Protein AF-A0A538CAS7-F1 (afdb_monomer)

Solvent-accessible surface area (backbone atoms only — not comparable to full-atom values): 12727 Å² total; per-residue (Å²): 111,73,69,61,52,53,53,54,47,53,51,52,49,64,71,70,58,80,77,99,68,87,58,49,46,100,86,68,50,76,57,72,97,72,86,54,75,77,79,51,64,87,61,49,57,70,68,64,40,44,48,38,48,34,76,71,28,66,63,32,82,40,71,55,48,64,83,70,52,67,80,77,47,58,63,77,47,38,32,37,45,59,66,57,31,48,53,49,48,56,50,42,46,73,73,66,40,71,44,88,38,81,32,56,4,58,24,42,74,68,77,38,45,70,82,40,83,88,16,68,92,34,61,17,64,72,0,22,42,66,77,58,69,68,54,55,52,50,52,56,39,46,76,69,73,40,28,35,32,37,41,33,23,19,59,45,31,94,84,77,64,38,47,59,72,48,63,64,73,80,41,54,88,48,72,77,39,88,56,44,45,81,44,74,37,31,14,71,86,40,82,88,41,44,30,86,62,45,68,60,50,51,53,50,43,49,74,70,68,36,74,38,79,46,78,46,50,71,125

Radius of gyration: 30.61 Å; Cα contacts (8 Å, |Δi|>4): 319; chains: 1; bounding box: 57×41×88 Å

Secondary structure (DSSP, 8-state):
-HHHHHHHHHHHHHHH---SS--B-TTSPBPPS---GGGGTT--IIIII--TTSTT-TT-SSSSHHHHS------EE--BSHHHHHHHHHHHHHTT--S-EEPBPHHHHTT--TTSTTTTTTTTTSSB----HHHHHHHHHHTTT--EEEEEEEPBPTTTSSBSS-GGGTTGGGTT-TTEEEEEEE-TT-TTS--TTHHHHHHHHHHTT-SEEEEEE--

Sequence (219 aa):
MARDELERWREHYRQAGERDADFQTLSGEPLEPLYTPEDVKDLEYDRDLGYPGHYPMTRGVYHTMYRGRPWTMRQFAGFGSAAETNARYKFLLKQGQGGLSVAFDMPTLMGRDSDDPRSEGEVGRCGVATDSLAEQLLRTARARDQTVAVLAIDPTSPFTGGALLGDRLRMQVHATDPSVFIRSMATRGHLGGMALAAPEAIRILDASGKDLV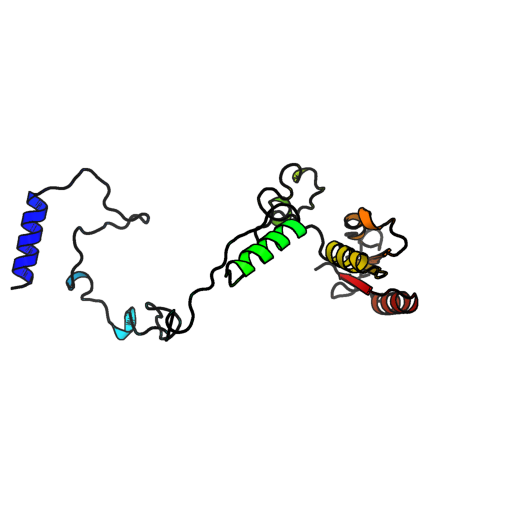IVETVG

Foldseek 3Di:
DVVVVVVVVVVVDVVVDDDPDQQADPVRHHDDPDDDCVNCVVPDCCAHPNACCDPPNNVHNHRCAVVVPDDAQEDEDFFEEPVVRVVVVVVVVVVVGRDYHFDEWPCVVVVHACPPPVNPPTARHRGYHDDDPVLVVVVVCVVVVFQEEEEEEAAQDPPPRFHDPPCVVVNVVCPPPPSYHYDYGHLSPDPPQDNPCVVVVVVVCVVVVGRYYHYHGDD

Nearest PDB structures (foldseek):
  4r3u-assembly1_A-2  TM=7.705E-01  e=1.046E-10  Aquincola tertiaricarbonis
  4r3u-assembly2_B-3  TM=6.482E-01  e=1.114E-10  Aquincola tertiaricarbonis
  8gju-assembly1_K  TM=7.923E-01  e=1.125E-08  Homo sapiens
  8gju-assembly2_L  TM=7.253E-01  e=4.813E-08  Homo sapiens
  8gju-assembly1_F  TM=9.012E-01  e=7.561E-06  Homo sapiens

pLDDT: mean 87.64, std 9.35, range [47.62, 98.12]

Structure (mmCIF, N/CA/C/O backbone):
data_AF-A0A538CAS7-F1
#
_entry.id   AF-A0A538CAS7-F1
#
loop_
_atom_site.group_PDB
_atom_site.id
_atom_site.type_symbol
_atom_site.label_atom_id
_atom_site.label_alt_id
_atom_site.label_comp_id
_atom_site.label_asym_id
_atom_site.label_entity_id
_atom_site.label_seq_id
_atom_site.pdbx_PDB_ins_code
_atom_site.Cartn_x
_atom_site.Cartn_y
_atom_site.Cartn_z
_atom_site.occupancy
_atom_site.B_iso_or_equiv
_atom_site.auth_seq_id
_atom_site.auth_comp_id
_atom_site.auth_asym_id
_atom_site.auth_atom_id
_atom_site.pdbx_PDB_model_num
ATOM 1 N N . MET A 1 1 ? 27.412 -3.767 -46.548 1.00 57.75 1 MET A N 1
ATOM 2 C CA . MET A 1 1 ? 26.316 -2.849 -46.921 1.00 57.75 1 MET A CA 1
ATOM 3 C C . MET A 1 1 ? 25.730 -2.159 -45.691 1.00 57.75 1 MET A C 1
ATOM 5 O O . MET A 1 1 ? 25.909 -0.961 -45.601 1.00 57.75 1 MET A O 1
ATOM 9 N N . ALA A 1 2 ? 25.190 -2.865 -44.686 1.00 61.69 2 ALA A N 1
ATOM 10 C CA . ALA A 1 2 ? 24.627 -2.224 -43.479 1.00 61.69 2 ALA A CA 1
ATOM 11 C C . ALA A 1 2 ? 25.617 -1.359 -42.654 1.00 61.69 2 ALA A C 1
ATOM 13 O O . ALA A 1 2 ? 25.272 -0.262 -42.231 1.00 61.69 2 ALA A O 1
ATOM 14 N N . ARG A 1 3 ? 26.877 -1.798 -42.481 1.00 63.94 3 ARG A N 1
ATOM 15 C CA . ARG A 1 3 ? 27.918 -1.001 -41.788 1.00 63.94 3 ARG A CA 1
ATOM 16 C C . ARG A 1 3 ? 28.291 0.305 -42.496 1.00 63.94 3 ARG A C 1
ATOM 18 O O . ARG A 1 3 ? 28.661 1.264 -41.838 1.00 63.94 3 ARG A O 1
ATOM 25 N N . ASP A 1 4 ? 28.176 0.339 -43.822 1.00 81.25 4 ASP A N 1
ATOM 26 C CA . ASP A 1 4 ? 28.493 1.527 -44.624 1.00 81.25 4 ASP A CA 1
ATOM 27 C C . ASP A 1 4 ? 27.405 2.608 -44.486 1.00 81.25 4 ASP A C 1
ATOM 29 O O . ASP A 1 4 ? 27.681 3.804 -44.505 1.00 81.25 4 ASP A O 1
ATOM 33 N N . GLU A 1 5 ? 26.154 2.195 -44.277 1.00 88.44 5 GLU A N 1
ATOM 34 C CA . GLU A 1 5 ? 25.040 3.110 -44.016 1.00 88.44 5 GLU A CA 1
ATOM 35 C C . GLU A 1 5 ? 25.072 3.700 -42.607 1.00 88.44 5 GLU A C 1
ATOM 37 O O . GLU A 1 5 ? 24.794 4.888 -42.457 1.00 88.44 5 GLU A O 1
ATOM 42 N N . LEU A 1 6 ? 25.446 2.909 -41.595 1.00 89.00 6 LEU A N 1
ATOM 43 C CA . LEU A 1 6 ? 25.564 3.398 -40.220 1.00 89.00 6 LEU A CA 1
ATOM 44 C C . LEU A 1 6 ? 26.658 4.465 -40.092 1.00 89.00 6 LEU A C 1
ATOM 46 O O . LEU A 1 6 ? 26.433 5.505 -39.477 1.00 89.00 6 LEU A O 1
ATOM 50 N N . GLU A 1 7 ? 27.818 4.251 -40.714 1.00 90.62 7 GLU A N 1
ATOM 51 C CA . GLU A 1 7 ? 28.899 5.244 -40.720 1.00 90.62 7 GLU A CA 1
ATOM 52 C C . GLU A 1 7 ? 28.513 6.516 -41.480 1.00 90.62 7 GLU A C 1
ATOM 54 O O . GLU A 1 7 ? 28.733 7.628 -40.996 1.00 90.62 7 GLU A O 1
ATOM 59 N N . ARG A 1 8 ? 27.841 6.373 -42.627 1.00 93.62 8 ARG A N 1
ATOM 60 C CA . ARG A 1 8 ? 27.275 7.511 -43.365 1.00 93.62 8 ARG A CA 1
ATOM 61 C C . ARG A 1 8 ? 26.255 8.287 -42.527 1.00 93.62 8 ARG A C 1
ATOM 63 O O . ARG A 1 8 ? 26.251 9.514 -42.556 1.00 93.62 8 ARG A O 1
ATOM 70 N N . TRP A 1 9 ? 25.417 7.597 -41.754 1.00 94.62 9 TRP A N 1
ATOM 71 C CA . TRP A 1 9 ? 24.491 8.242 -40.826 1.00 94.62 9 TRP A CA 1
ATOM 72 C C . TRP A 1 9 ? 25.228 8.985 -39.703 1.00 94.62 9 TRP A C 1
ATOM 74 O O . TRP A 1 9 ? 24.913 10.146 -39.452 1.00 94.62 9 TRP A O 1
ATOM 84 N N . ARG A 1 10 ? 26.246 8.368 -39.081 1.00 92.31 10 ARG A N 1
ATOM 85 C CA . ARG A 1 10 ? 27.069 8.996 -38.026 1.00 92.31 10 ARG A CA 1
ATOM 86 C C . ARG A 1 10 ? 27.749 10.268 -38.522 1.00 92.31 10 ARG A C 1
ATOM 88 O O . ARG A 1 10 ? 27.847 11.243 -37.781 1.00 92.31 10 ARG A O 1
ATOM 95 N N . GLU A 1 11 ? 28.211 10.264 -39.768 1.00 94.12 11 GLU A N 1
ATOM 96 C CA . GLU A 1 11 ? 28.793 11.443 -40.406 1.00 94.12 11 GLU A CA 1
ATOM 97 C C . GLU A 1 11 ? 27.758 12.559 -40.587 1.00 94.12 11 GLU A C 1
ATOM 99 O O . GLU A 1 11 ? 27.991 13.687 -40.160 1.00 94.12 11 GLU A O 1
ATOM 104 N N . HIS A 1 12 ? 26.585 12.244 -41.141 1.00 95.69 12 HIS A N 1
ATOM 105 C CA . HIS A 1 12 ? 25.509 13.228 -41.286 1.00 95.69 12 HIS A CA 1
ATOM 106 C C . HIS A 1 12 ? 25.031 13.781 -39.935 1.00 95.69 12 HIS A C 1
ATOM 108 O O . HIS A 1 12 ? 24.762 14.975 -39.827 1.00 95.69 12 HIS A O 1
ATOM 114 N N . TYR A 1 13 ? 24.958 12.940 -38.901 1.00 94.50 13 TYR A N 1
ATOM 115 C CA . TYR A 1 13 ? 24.588 13.352 -37.548 1.00 94.50 13 TYR A CA 1
ATOM 116 C C . TYR A 1 13 ? 25.594 14.361 -36.973 1.00 94.50 13 TYR A C 1
ATOM 118 O O . TYR A 1 13 ? 25.204 15.441 -36.533 1.00 94.50 13 TYR A O 1
ATOM 126 N N . ARG A 1 14 ? 26.900 14.067 -3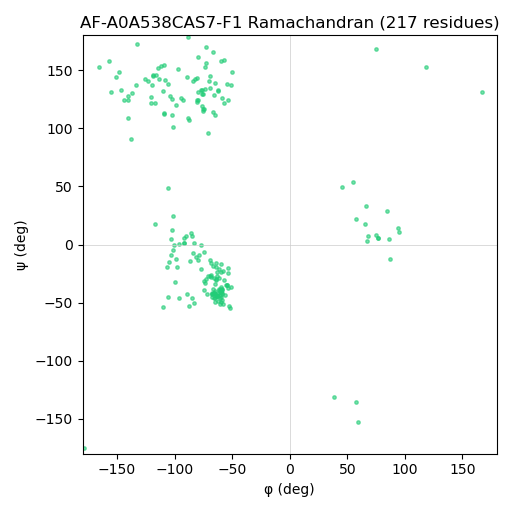7.075 1.00 92.44 14 ARG A N 1
ATOM 127 C CA . ARG A 1 14 ? 27.967 14.984 -36.635 1.00 92.44 14 ARG A CA 1
ATOM 128 C C . ARG A 1 14 ? 27.928 16.328 -37.371 1.00 92.44 14 ARG A C 1
ATOM 130 O O . ARG A 1 14 ? 28.191 17.357 -36.759 1.00 92.44 14 ARG A O 1
ATOM 137 N N . GLN A 1 15 ? 27.581 16.331 -38.659 1.00 95.44 15 GLN A N 1
ATOM 138 C CA . GLN A 1 15 ? 27.466 17.556 -39.461 1.00 95.44 15 GLN A CA 1
ATOM 139 C C . GLN A 1 15 ? 26.226 18.391 -39.129 1.00 95.44 15 GLN A C 1
ATOM 141 O O . GLN A 1 15 ? 26.276 19.616 -39.219 1.00 95.44 15 GLN A O 1
ATOM 146 N N . ALA A 1 16 ? 25.120 17.746 -38.757 1.00 94.88 16 ALA A N 1
ATOM 147 C CA . ALA A 1 16 ? 23.900 18.438 -38.352 1.00 94.88 16 ALA A CA 1
ATOM 148 C C . ALA A 1 16 ? 24.072 19.185 -37.017 1.00 94.88 16 ALA A C 1
ATOM 150 O O . ALA A 1 16 ? 23.403 20.195 -36.793 1.00 94.88 16 ALA A O 1
ATOM 151 N N . GLY A 1 17 ? 25.000 18.717 -36.174 1.00 90.44 17 GLY A N 1
ATOM 152 C CA . GLY A 1 17 ? 25.288 19.286 -34.864 1.00 90.44 17 GLY A CA 1
ATOM 153 C C . GLY A 1 17 ? 24.225 18.943 -33.819 1.00 90.44 17 GLY A C 1
ATOM 154 O O . GLY A 1 17 ? 23.138 18.452 -34.125 1.00 90.44 17 GLY A O 1
ATOM 155 N N . GLU A 1 18 ? 24.550 19.218 -32.560 1.00 93.44 18 GLU A N 1
ATOM 156 C CA . GLU A 1 18 ? 23.675 18.971 -31.416 1.00 93.44 18 GLU A CA 1
ATOM 157 C C . GLU A 1 18 ? 23.260 20.290 -30.764 1.00 93.44 18 GLU A C 1
ATOM 159 O O . GLU A 1 18 ? 23.970 21.297 -30.821 1.00 93.44 18 GLU A O 1
ATOM 164 N N . ARG A 1 19 ? 22.086 20.289 -30.131 1.00 94.44 19 ARG A N 1
ATOM 165 C CA . ARG A 1 19 ? 21.674 21.388 -29.251 1.00 94.44 19 ARG A CA 1
ATOM 166 C C . ARG A 1 19 ? 22.452 21.317 -27.937 1.00 94.44 19 ARG A C 1
ATOM 168 O O . ARG A 1 19 ? 22.786 20.227 -27.487 1.00 94.44 19 ARG A O 1
ATOM 175 N N . ASP A 1 20 ? 22.635 22.461 -27.286 1.00 94.75 20 ASP A N 1
ATOM 176 C CA . ASP A 1 20 ? 23.208 22.532 -25.940 1.00 94.75 20 ASP A CA 1
ATOM 177 C C . ASP A 1 20 ? 22.207 21.982 -24.908 1.00 94.75 20 ASP A C 1
ATOM 179 O O . ASP A 1 20 ? 21.240 22.651 -24.525 1.00 94.75 20 ASP A O 1
ATOM 183 N N . ALA A 1 21 ? 22.363 20.703 -24.563 1.00 93.94 21 ALA A N 1
ATOM 184 C CA . ALA A 1 21 ? 21.511 19.982 -23.631 1.00 93.94 21 ALA A CA 1
ATOM 185 C C . ALA A 1 21 ? 22.238 18.782 -23.020 1.00 93.94 21 ALA A C 1
ATOM 187 O O . ALA A 1 21 ? 23.160 18.229 -23.611 1.00 93.94 21 ALA A O 1
ATOM 188 N N . ASP A 1 22 ? 21.755 18.345 -21.860 1.00 94.00 22 ASP A N 1
ATOM 189 C CA . ASP A 1 22 ? 22.203 17.107 -21.236 1.00 94.00 22 ASP A CA 1
ATOM 190 C C . ASP A 1 22 ? 21.494 15.899 -21.873 1.00 94.00 22 ASP A C 1
ATOM 192 O O . ASP A 1 22 ? 20.259 15.826 -21.897 1.00 94.00 22 ASP A O 1
ATOM 196 N N . PHE A 1 23 ? 22.284 14.969 -22.408 1.00 95.62 23 PHE A N 1
ATOM 197 C CA . PHE A 1 23 ? 21.830 13.715 -23.014 1.00 95.62 23 PHE A CA 1
ATOM 198 C C . PHE A 1 23 ? 22.130 12.533 -22.089 1.00 95.62 23 PHE A C 1
ATOM 200 O O . PHE A 1 23 ? 22.684 11.518 -22.502 1.00 95.62 23 PHE A O 1
ATOM 207 N N . GLN A 1 24 ? 21.762 12.670 -20.820 1.00 97.44 24 GLN A N 1
ATOM 208 C CA . GLN A 1 24 ? 21.799 11.595 -19.838 1.00 97.44 24 GLN A CA 1
ATOM 209 C C . GLN A 1 24 ? 20.390 11.174 -19.425 1.00 97.44 24 GLN A C 1
ATOM 211 O O . GLN A 1 24 ? 19.419 11.934 -19.477 1.00 97.44 24 GLN A O 1
ATOM 216 N N . THR A 1 25 ? 20.269 9.926 -18.992 1.00 96.50 25 THR A N 1
ATOM 217 C CA . THR A 1 25 ? 19.098 9.467 -18.244 1.00 96.50 25 THR A CA 1
ATOM 218 C C . THR A 1 25 ? 19.038 10.156 -16.877 1.00 96.50 25 THR A C 1
ATOM 220 O O . THR A 1 25 ? 20.034 10.671 -16.375 1.00 96.50 25 THR A O 1
ATOM 223 N N . LEU A 1 26 ? 17.889 10.082 -16.197 1.00 95.62 26 LEU A N 1
ATOM 224 C CA . LEU A 1 26 ? 17.756 10.568 -14.812 1.00 95.62 26 LEU A CA 1
ATOM 225 C C . LEU A 1 26 ? 18.700 9.867 -13.817 1.00 95.62 26 LEU A C 1
ATOM 227 O O . LEU A 1 26 ? 18.896 10.362 -12.711 1.00 95.62 26 LEU A O 1
ATOM 231 N N . SER A 1 27 ? 19.261 8.716 -14.193 1.00 96.56 27 SER A N 1
ATOM 232 C CA . SER A 1 27 ? 20.241 7.973 -13.399 1.00 96.56 27 SER A CA 1
ATOM 233 C C . SER A 1 27 ? 21.692 8.342 -13.728 1.00 96.56 27 SER A C 1
ATOM 235 O O . SER A 1 27 ? 22.593 7.775 -13.121 1.00 96.56 27 SER A O 1
ATOM 237 N N . GLY A 1 28 ? 21.925 9.284 -14.649 1.00 95.50 28 GLY A N 1
ATOM 238 C CA . GLY A 1 28 ? 23.261 9.740 -15.049 1.00 95.50 28 GLY A CA 1
ATOM 239 C C . GLY A 1 28 ? 23.919 8.907 -16.153 1.00 95.50 28 GLY A C 1
ATOM 240 O O . GLY A 1 28 ? 25.069 9.158 -16.500 1.00 95.50 28 GLY A O 1
ATOM 241 N N . GLU A 1 29 ? 23.211 7.929 -16.723 1.00 96.75 29 GLU A N 1
ATOM 242 C CA . GLU A 1 29 ? 23.741 7.139 -17.841 1.00 96.75 29 GLU A CA 1
ATOM 243 C C . GLU A 1 29 ? 23.677 7.942 -19.146 1.00 96.75 29 GLU A C 1
ATOM 245 O O . GLU A 1 29 ? 22.595 8.452 -19.462 1.00 96.75 29 GLU A O 1
ATOM 250 N N . PRO A 1 30 ? 24.775 8.050 -19.915 1.00 96.25 30 PRO A N 1
ATOM 251 C CA . PRO A 1 30 ? 24.770 8.731 -21.204 1.00 96.25 30 PRO A CA 1
ATOM 252 C C . PRO A 1 30 ? 23.872 7.999 -22.208 1.00 96.25 30 PRO A C 1
ATOM 254 O O . PRO A 1 30 ? 23.856 6.769 -22.276 1.00 96.25 30 PRO A O 1
ATOM 257 N N . LEU A 1 31 ? 23.117 8.766 -22.992 1.00 96.00 31 LEU A N 1
ATOM 258 C CA . LEU A 1 31 ? 22.286 8.257 -24.075 1.00 96.00 31 LEU A CA 1
ATOM 259 C C . LEU A 1 31 ? 23.011 8.425 -25.403 1.00 96.00 31 LEU A C 1
ATOM 261 O O . LEU A 1 31 ? 23.302 9.541 -25.830 1.00 96.00 31 LEU A O 1
ATOM 265 N N . GLU A 1 32 ? 23.237 7.305 -26.078 1.00 94.75 32 GLU A N 1
ATOM 266 C CA . GLU A 1 32 ? 23.720 7.326 -27.451 1.00 94.75 32 GLU A CA 1
ATOM 267 C C . GLU A 1 32 ? 22.616 7.858 -28.381 1.00 94.75 32 GLU A C 1
ATOM 269 O O . GLU A 1 32 ? 21.428 7.574 -28.177 1.00 94.75 32 GLU A O 1
ATOM 274 N N . PRO A 1 33 ? 22.970 8.602 -29.440 1.00 94.12 33 PRO A N 1
ATOM 275 C CA . PRO A 1 33 ? 21.992 9.214 -30.338 1.00 94.12 33 PRO A CA 1
ATOM 276 C C . PRO A 1 33 ? 21.211 8.192 -31.179 1.00 94.12 33 PRO A C 1
ATOM 278 O O . PRO A 1 33 ? 20.178 8.525 -31.765 1.00 94.12 33 PRO A O 1
ATOM 281 N N . LEU A 1 34 ? 21.697 6.950 -31.260 1.00 94.38 34 LEU A N 1
ATOM 282 C CA . LEU A 1 34 ? 21.050 5.846 -31.958 1.00 94.38 34 LEU A CA 1
ATOM 283 C C . LEU A 1 34 ? 21.505 4.506 -31.373 1.00 94.38 34 LEU A C 1
ATOM 285 O O . LEU A 1 34 ? 22.701 4.248 -31.293 1.00 94.38 34 LEU A O 1
ATOM 289 N N . TYR A 1 35 ? 20.542 3.634 -31.070 1.00 94.81 35 TYR A N 1
ATOM 290 C CA . TYR A 1 35 ? 20.780 2.231 -30.729 1.00 94.81 35 TYR A CA 1
ATOM 291 C C . TYR A 1 35 ? 20.365 1.331 -31.898 1.00 94.81 35 TYR A C 1
ATOM 293 O O . TYR A 1 35 ? 19.328 1.528 -32.536 1.00 94.81 35 TYR A O 1
ATOM 301 N N . THR A 1 36 ? 21.181 0.328 -32.178 1.00 93.38 36 THR A N 1
ATOM 302 C CA . THR A 1 36 ? 21.135 -0.564 -33.335 1.00 93.38 36 THR A CA 1
ATOM 303 C C . THR A 1 36 ? 21.272 -2.024 -32.885 1.00 93.38 36 THR A C 1
ATOM 305 O O . THR A 1 36 ? 21.585 -2.296 -31.725 1.00 93.38 36 THR A O 1
ATOM 308 N N . PRO A 1 37 ? 21.098 -3.008 -33.787 1.00 93.12 37 PRO A N 1
ATOM 309 C CA . PRO A 1 37 ? 21.408 -4.398 -33.461 1.00 93.12 37 PRO A CA 1
ATOM 310 C C . PRO A 1 37 ? 22.864 -4.642 -33.020 1.00 93.12 37 PRO A C 1
ATOM 312 O O . PRO A 1 37 ? 23.111 -5.631 -32.338 1.00 93.12 37 PRO A O 1
ATOM 315 N N . GLU A 1 38 ? 23.826 -3.772 -33.375 1.00 91.19 38 GLU A N 1
ATOM 316 C CA . GLU A 1 38 ? 25.212 -3.902 -32.890 1.00 91.19 38 GLU A CA 1
ATOM 317 C C . GLU A 1 38 ? 25.329 -3.614 -31.382 1.00 91.19 38 GLU A C 1
ATOM 319 O O . GLU A 1 38 ? 26.199 -4.184 -30.726 1.00 91.19 38 GLU A O 1
ATOM 324 N N . ASP A 1 39 ? 24.429 -2.804 -30.819 1.00 93.69 39 ASP A N 1
ATOM 325 C CA . ASP A 1 39 ? 24.446 -2.397 -29.405 1.00 93.69 39 ASP A CA 1
ATOM 326 C C . ASP A 1 39 ? 23.882 -3.475 -28.467 1.00 93.69 39 ASP A C 1
ATOM 328 O O . ASP A 1 39 ? 24.084 -3.434 -27.257 1.00 93.69 39 ASP A O 1
ATOM 332 N N . VAL A 1 40 ? 23.211 -4.483 -29.031 1.00 95.12 40 VAL A N 1
ATOM 333 C CA . VAL A 1 40 ? 22.707 -5.666 -28.315 1.00 95.12 40 VAL A CA 1
ATOM 334 C C . VAL A 1 40 ? 23.354 -6.960 -28.814 1.00 95.12 40 VAL A C 1
ATOM 336 O O . VAL A 1 40 ? 22.835 -8.044 -28.570 1.00 95.12 40 VAL A O 1
ATOM 339 N N . LYS A 1 41 ? 24.489 -6.873 -29.521 1.00 94.75 41 LYS A N 1
ATOM 340 C CA . LYS A 1 41 ? 25.159 -8.040 -30.128 1.00 94.75 41 LYS A CA 1
ATOM 341 C C . LYS A 1 41 ? 25.614 -9.093 -29.109 1.00 94.75 41 LYS A C 1
ATOM 343 O O . LYS A 1 41 ? 25.693 -10.264 -29.456 1.00 94.75 41 LYS A O 1
ATOM 348 N N . ASP A 1 42 ? 25.922 -8.659 -27.886 1.00 95.81 42 ASP A N 1
ATOM 349 C CA . ASP A 1 42 ? 26.419 -9.508 -26.796 1.00 95.81 42 ASP A CA 1
ATOM 350 C C . ASP A 1 42 ? 25.271 -10.046 -25.912 1.00 95.81 42 ASP A C 1
ATOM 352 O O . ASP A 1 42 ? 25.513 -10.744 -24.926 1.00 95.81 42 ASP A O 1
ATOM 356 N N . LEU A 1 43 ? 24.016 -9.713 -26.249 1.00 95.25 43 LEU A N 1
ATOM 357 C CA . LEU A 1 43 ? 22.824 -10.207 -25.567 1.00 95.25 43 LEU A CA 1
ATOM 358 C C . LEU A 1 43 ? 22.567 -11.670 -25.952 1.00 95.25 43 LEU A C 1
ATOM 360 O O . LEU A 1 43 ? 22.227 -11.978 -27.096 1.00 95.25 43 LEU A O 1
ATOM 364 N N . GLU A 1 44 ? 22.630 -12.568 -24.974 1.00 95.62 44 GLU A N 1
ATOM 365 C CA . GLU A 1 44 ? 22.293 -13.979 -25.156 1.00 95.62 44 GLU A CA 1
ATOM 366 C C . GLU A 1 44 ? 20.792 -14.172 -24.923 1.00 95.62 44 GLU A C 1
ATOM 368 O O . GLU A 1 44 ? 20.326 -14.106 -23.785 1.00 95.62 44 GLU A O 1
ATOM 373 N N . TYR A 1 45 ? 20.015 -14.413 -25.989 1.00 94.81 45 TYR A N 1
ATOM 374 C CA . TYR A 1 45 ? 18.546 -14.396 -25.920 1.00 94.81 45 TYR A CA 1
ATOM 375 C C . TYR A 1 45 ? 17.994 -15.273 -24.795 1.00 94.81 45 TYR A C 1
ATOM 377 O O . TYR A 1 45 ? 17.261 -14.770 -23.951 1.00 94.81 45 TYR A O 1
ATOM 385 N N . ASP A 1 46 ? 18.354 -16.558 -24.749 1.00 94.25 46 ASP A N 1
ATOM 386 C CA . ASP A 1 46 ? 17.788 -17.500 -23.775 1.00 94.25 46 ASP A CA 1
ATOM 387 C C . ASP A 1 46 ? 18.268 -17.240 -22.338 1.00 94.25 46 ASP A C 1
ATOM 389 O O . ASP A 1 46 ? 17.548 -17.553 -21.389 1.00 94.25 46 ASP A O 1
ATOM 393 N N . ARG A 1 47 ? 19.460 -16.651 -22.167 1.00 94.81 47 ARG A N 1
ATOM 394 C CA . ARG A 1 47 ? 20.051 -16.363 -20.851 1.00 94.81 47 ARG A CA 1
ATOM 395 C C . ARG A 1 47 ? 19.566 -15.036 -20.274 1.00 94.81 47 ARG A C 1
ATOM 397 O O . ARG A 1 47 ? 19.235 -14.988 -19.095 1.00 94.81 47 ARG A O 1
ATOM 404 N N . ASP A 1 48 ? 19.556 -13.978 -21.082 1.00 95.94 48 ASP A N 1
ATOM 405 C CA . ASP A 1 48 ? 19.390 -12.594 -20.624 1.00 95.94 48 ASP A CA 1
ATOM 406 C C . ASP A 1 48 ? 17.951 -12.085 -20.798 1.00 95.94 48 ASP A C 1
ATOM 408 O O . ASP A 1 48 ? 17.462 -11.289 -19.991 1.00 95.94 48 ASP A O 1
ATOM 412 N N . LEU A 1 49 ? 17.243 -12.553 -21.834 1.00 96.25 49 LEU A N 1
ATOM 413 C CA . LEU A 1 49 ? 15.892 -12.091 -22.162 1.00 96.25 49 LEU A CA 1
ATOM 414 C C . LEU A 1 49 ? 14.829 -13.165 -21.880 1.00 96.25 49 LEU A C 1
ATOM 416 O O . LEU A 1 49 ? 13.866 -12.918 -21.149 1.00 96.25 49 LEU A O 1
ATOM 420 N N . GLY A 1 50 ? 15.018 -14.355 -22.442 1.00 95.50 50 GLY A N 1
ATOM 421 C CA . GLY A 1 50 ? 14.204 -15.546 -22.251 1.00 95.50 50 GLY A CA 1
ATOM 422 C C . GLY A 1 50 ? 12.732 -15.379 -22.637 1.00 95.50 50 GLY A C 1
ATOM 423 O O . GLY A 1 50 ? 12.341 -14.562 -23.482 1.00 95.50 50 GLY A O 1
ATOM 424 N N . TYR A 1 51 ? 11.892 -16.176 -21.978 1.00 97.19 51 TYR A N 1
ATOM 425 C CA . TYR A 1 51 ? 10.444 -16.224 -22.174 1.00 97.19 51 TYR A CA 1
ATOM 426 C C . TYR A 1 51 ? 9.720 -15.775 -20.889 1.00 97.19 51 TYR A C 1
ATOM 428 O O . TYR A 1 51 ? 10.211 -16.051 -19.793 1.00 97.19 51 TYR A O 1
ATOM 436 N N . PRO A 1 52 ? 8.553 -15.102 -20.971 1.00 97.75 52 PRO A N 1
ATOM 437 C CA . PRO A 1 52 ? 7.775 -14.744 -19.783 1.00 97.75 52 PRO A CA 1
ATOM 438 C C . PRO A 1 52 ? 7.468 -15.972 -18.915 1.00 97.75 52 PRO A C 1
ATOM 440 O O . PRO A 1 52 ? 7.118 -17.030 -19.439 1.00 97.75 52 PRO A O 1
ATOM 443 N N . GLY A 1 53 ? 7.575 -15.842 -17.593 1.00 97.06 53 GLY A N 1
ATOM 444 C CA . GLY A 1 53 ? 7.371 -16.956 -16.658 1.00 97.06 53 GLY A CA 1
ATOM 445 C C . GLY A 1 53 ? 8.537 -17.950 -16.568 1.00 97.06 53 GLY A C 1
ATOM 446 O O . GLY A 1 53 ? 8.416 -18.952 -15.864 1.00 97.06 53 GLY A O 1
ATOM 447 N N . HIS A 1 54 ? 9.663 -17.687 -17.237 1.00 96.94 54 HIS A N 1
ATOM 448 C CA . HIS A 1 54 ? 10.913 -18.436 -17.097 1.00 96.94 54 HIS A CA 1
ATOM 449 C C . HIS A 1 54 ? 12.033 -17.520 -16.600 1.00 96.94 54 HIS A C 1
ATOM 451 O O . HIS A 1 54 ? 12.081 -16.349 -16.971 1.00 96.94 54 HIS A O 1
ATOM 457 N N . TYR A 1 55 ? 12.946 -18.049 -15.775 1.00 94.62 55 TYR A N 1
ATOM 458 C CA . TYR A 1 55 ? 14.179 -17.339 -15.407 1.00 94.62 55 TYR A CA 1
ATOM 459 C C . TYR A 1 55 ? 14.899 -16.844 -16.681 1.00 94.62 55 TYR A C 1
ATOM 461 O O . TYR A 1 55 ? 14.948 -17.615 -17.640 1.00 94.62 55 TYR A O 1
ATOM 469 N N . PRO A 1 56 ? 15.430 -15.604 -16.727 1.00 95.69 56 PRO A N 1
ATOM 470 C CA . PRO A 1 56 ? 15.572 -14.613 -15.643 1.00 95.69 56 PRO A CA 1
ATOM 471 C C . PRO A 1 56 ? 14.348 -13.709 -15.403 1.00 95.69 56 PRO A C 1
ATOM 473 O O . PRO A 1 56 ? 14.427 -12.756 -14.634 1.00 95.69 56 PRO A O 1
ATOM 476 N N . MET A 1 57 ? 13.200 -14.001 -16.020 1.00 96.56 57 MET A N 1
ATOM 477 C CA . MET A 1 57 ? 11.943 -13.245 -15.897 1.00 96.56 57 MET A CA 1
ATOM 478 C C . MET A 1 57 ? 11.999 -11.816 -16.456 1.00 96.56 57 MET A C 1
ATOM 480 O O . MET A 1 57 ? 11.097 -11.021 -16.182 1.00 96.56 57 MET A O 1
ATOM 484 N N . THR A 1 58 ? 12.990 -11.493 -17.295 1.00 97.31 58 THR A N 1
ATOM 485 C CA . THR A 1 58 ? 13.150 -10.165 -17.918 1.00 97.31 58 THR A CA 1
ATOM 486 C C . THR A 1 58 ? 11.893 -9.729 -18.676 1.00 97.31 58 THR A C 1
ATOM 488 O O . T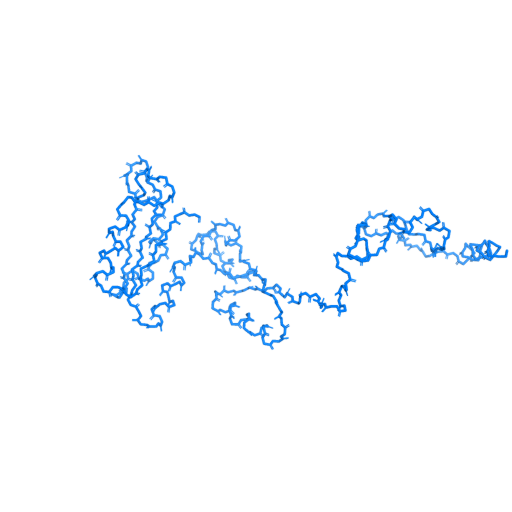HR A 1 58 ? 11.520 -8.559 -18.658 1.00 97.31 58 THR A O 1
ATOM 491 N N . ARG A 1 59 ? 11.174 -10.675 -19.297 1.00 97.12 59 ARG A N 1
ATOM 492 C CA . ARG A 1 59 ? 9.919 -10.412 -20.030 1.00 97.12 59 ARG A CA 1
ATOM 493 C C . ARG A 1 59 ? 8.644 -10.525 -19.183 1.00 97.12 59 ARG A C 1
ATOM 495 O O . ARG A 1 59 ? 7.543 -10.457 -19.728 1.00 97.12 59 ARG A O 1
ATOM 502 N N . GLY A 1 60 ? 8.781 -10.695 -17.870 1.00 97.19 60 GLY A N 1
ATOM 503 C CA . GLY A 1 60 ? 7.680 -10.781 -16.916 1.00 97.19 60 GLY A CA 1
ATOM 504 C C . GLY A 1 60 ? 7.622 -12.112 -16.168 1.00 97.19 60 GLY A C 1
ATOM 505 O O . GLY A 1 60 ? 8.035 -13.156 -16.668 1.00 97.19 60 GLY A O 1
ATOM 506 N N . VAL A 1 61 ? 7.066 -12.064 -14.956 1.00 97.56 61 VAL A N 1
ATOM 507 C CA . VAL A 1 61 ? 7.054 -13.184 -13.996 1.00 97.56 61 VAL A CA 1
ATOM 508 C C . VAL A 1 61 ? 5.995 -14.262 -14.273 1.00 97.56 61 VAL A C 1
ATOM 510 O O . VAL A 1 61 ? 6.014 -15.308 -13.634 1.00 97.56 61 VAL A O 1
ATOM 513 N N . TYR A 1 62 ? 5.068 -14.034 -15.210 1.00 97.69 62 TYR A N 1
ATOM 514 C CA . TYR A 1 62 ? 3.984 -14.967 -15.541 1.00 97.69 62 TYR A CA 1
ATOM 515 C C . TYR A 1 62 ? 3.975 -15.303 -17.034 1.00 97.69 62 TYR A C 1
ATOM 517 O O . TYR A 1 62 ? 4.141 -14.414 -17.865 1.00 97.69 62 TYR A O 1
ATOM 525 N N . HIS A 1 63 ? 3.668 -16.552 -17.394 1.00 98.00 63 HIS A N 1
ATOM 526 C CA . HIS A 1 63 ? 3.656 -17.016 -18.792 1.00 98.00 63 HIS A CA 1
ATOM 527 C C . HIS A 1 63 ? 2.690 -16.245 -19.697 1.00 98.00 63 HIS A C 1
ATOM 529 O O . HIS A 1 63 ? 3.000 -15.953 -20.848 1.00 98.00 63 HIS A O 1
ATOM 535 N N . THR A 1 64 ? 1.506 -15.900 -19.189 1.00 97.94 64 THR A N 1
ATOM 536 C CA . THR A 1 64 ? 0.463 -15.222 -19.977 1.00 97.94 64 THR A CA 1
ATOM 537 C C . THR A 1 64 ? 0.421 -13.712 -19.768 1.00 97.94 64 THR A C 1
ATOM 539 O O . THR A 1 64 ? -0.284 -13.024 -20.509 1.00 97.94 64 THR A O 1
ATOM 542 N N . MET A 1 65 ? 1.118 -13.193 -18.748 1.00 98.12 65 MET A N 1
ATOM 543 C CA . MET A 1 65 ? 1.041 -11.796 -18.302 1.00 98.12 65 MET A CA 1
ATOM 544 C C . MET A 1 65 ? -0.405 -11.256 -18.364 1.00 98.12 65 MET A C 1
ATOM 546 O O . MET A 1 65 ? -1.355 -11.926 -17.942 1.00 98.12 65 MET A O 1
ATOM 550 N N . TYR A 1 66 ? -0.588 -10.074 -18.954 1.00 97.62 66 TYR A N 1
ATOM 551 C CA . TYR A 1 66 ? -1.868 -9.377 -19.038 1.00 97.62 66 TYR A CA 1
ATOM 552 C C . TYR A 1 66 ? -2.851 -9.971 -20.052 1.00 97.62 66 TYR A C 1
ATOM 554 O O . TYR A 1 66 ? -4.009 -9.566 -20.059 1.00 97.62 66 TYR A O 1
ATOM 562 N N . ARG A 1 67 ? -2.438 -10.961 -20.864 1.00 97.50 67 ARG A N 1
ATOM 563 C CA . ARG A 1 67 ? -3.384 -11.754 -21.672 1.00 97.50 67 ARG A CA 1
ATOM 564 C C . ARG A 1 67 ? -4.190 -12.719 -20.802 1.00 97.50 67 ARG A C 1
ATOM 566 O O . ARG A 1 67 ? -5.313 -13.043 -21.162 1.00 97.50 67 ARG A O 1
ATOM 573 N N . GLY A 1 68 ? -3.615 -13.184 -19.687 1.00 96.94 68 GLY A N 1
ATOM 574 C CA . GLY A 1 68 ? -4.306 -14.044 -18.721 1.00 96.94 68 GLY A CA 1
ATOM 575 C C . GLY A 1 68 ? -5.061 -13.238 -17.668 1.00 96.94 68 GLY A C 1
ATOM 576 O O . GLY A 1 68 ? -6.255 -13.438 -17.468 1.00 96.94 68 GLY A O 1
ATOM 577 N N . ARG A 1 69 ? -4.372 -12.302 -17.003 1.00 93.75 69 ARG A N 1
ATOM 578 C CA . ARG A 1 69 ? -4.976 -11.430 -15.989 1.00 93.75 69 ARG A CA 1
ATOM 579 C C . ARG A 1 69 ? -4.363 -10.027 -16.058 1.00 93.75 69 ARG A C 1
ATOM 581 O O . ARG A 1 69 ? -3.145 -9.916 -15.906 1.00 93.75 69 ARG A O 1
ATOM 588 N N . PRO A 1 70 ? -5.163 -8.959 -16.231 1.00 94.62 70 PRO A N 1
ATOM 589 C CA . PRO A 1 70 ? -4.676 -7.587 -16.107 1.00 94.62 70 PRO A CA 1
ATOM 590 C C . PRO A 1 70 ? -4.041 -7.327 -14.736 1.00 94.62 70 PRO A C 1
ATOM 592 O O . PRO A 1 70 ? -4.323 -8.023 -13.755 1.00 94.62 70 PRO A O 1
ATOM 595 N N . TRP A 1 71 ? -3.196 -6.302 -14.643 1.00 94.56 71 TRP A N 1
ATOM 596 C CA . TRP A 1 71 ? -2.672 -5.866 -13.349 1.00 94.56 71 TRP A CA 1
ATOM 597 C C . TRP A 1 71 ? -3.810 -5.436 -12.412 1.00 94.56 71 TRP A C 1
ATOM 599 O O . TRP A 1 71 ? -4.914 -5.087 -12.834 1.00 94.56 71 TRP A O 1
ATOM 609 N N . THR A 1 72 ? -3.544 -5.452 -11.105 1.00 90.88 72 THR A N 1
ATOM 610 C CA . THR A 1 72 ? -4.535 -4.981 -10.132 1.00 90.88 72 THR A CA 1
ATOM 611 C C . THR A 1 72 ? -4.587 -3.458 -10.166 1.00 90.88 72 THR A C 1
ATOM 613 O O . THR A 1 72 ? -3.626 -2.803 -9.772 1.00 90.88 72 THR A O 1
ATOM 616 N N . MET A 1 73 ? -5.718 -2.890 -10.585 1.00 92.56 73 MET A N 1
ATOM 617 C CA . MET A 1 73 ? -6.006 -1.474 -10.356 1.00 92.56 73 MET A CA 1
ATOM 618 C C . MET A 1 73 ? -6.188 -1.256 -8.852 1.00 92.56 73 MET A C 1
ATOM 620 O O . MET A 1 73 ? -7.112 -1.817 -8.254 1.00 92.56 73 MET A O 1
ATOM 624 N N . ARG A 1 74 ? -5.277 -0.495 -8.236 1.00 91.44 74 ARG A N 1
ATOM 625 C CA . ARG A 1 74 ? -5.194 -0.291 -6.785 1.00 91.44 74 ARG A CA 1
ATOM 626 C C . ARG A 1 74 ? -4.907 1.179 -6.485 1.00 91.44 74 ARG A C 1
ATOM 628 O O . ARG A 1 74 ? -3.748 1.573 -6.397 1.00 91.44 74 ARG A O 1
ATOM 635 N N . GLN A 1 75 ? -5.959 1.977 -6.312 1.00 89.31 75 GLN A N 1
ATOM 636 C CA . GLN A 1 75 ? -5.792 3.365 -5.885 1.00 89.31 75 GLN A CA 1
ATOM 637 C C . GLN A 1 75 ? -5.411 3.406 -4.409 1.00 89.31 75 GLN A C 1
ATOM 639 O O . GLN A 1 75 ? -6.034 2.737 -3.579 1.00 89.31 75 GLN A O 1
ATOM 644 N N . PHE A 1 76 ? -4.402 4.217 -4.113 1.00 89.12 76 PHE A N 1
ATOM 645 C CA . PHE A 1 76 ? -4.037 4.609 -2.762 1.00 89.12 76 PHE A CA 1
ATOM 646 C C . PHE A 1 76 ? -5.033 5.656 -2.264 1.00 89.12 76 PHE A C 1
ATOM 648 O O . PHE A 1 76 ? -5.212 6.693 -2.905 1.00 89.12 76 PHE A O 1
ATOM 655 N N . ALA A 1 77 ? -5.745 5.353 -1.179 1.00 87.06 77 ALA A N 1
ATOM 656 C CA . ALA A 1 77 ? -6.770 6.230 -0.634 1.00 87.06 77 ALA A CA 1
ATOM 657 C C . ALA A 1 77 ? -6.870 6.095 0.888 1.00 87.06 77 ALA A C 1
ATOM 659 O O . ALA A 1 77 ? -6.667 5.025 1.448 1.00 87.06 77 ALA A O 1
ATOM 660 N N . GLY A 1 78 ? -7.220 7.194 1.540 1.00 87.75 78 GLY A N 1
ATOM 661 C CA . GLY A 1 78 ? -7.449 7.289 2.976 1.00 87.75 78 GLY A CA 1
ATOM 662 C C . GLY A 1 78 ? -7.513 8.764 3.345 1.00 87.75 78 GLY A C 1
ATOM 663 O O . GLY A 1 78 ? -6.701 9.542 2.853 1.00 87.75 78 GLY A O 1
ATOM 664 N N . PHE A 1 79 ? -8.527 9.158 4.103 1.00 89.50 79 PHE A N 1
ATOM 665 C CA . PHE A 1 79 ? -8.697 10.511 4.632 1.00 89.50 79 PHE A CA 1
ATOM 666 C C . PHE A 1 79 ? -9.756 10.508 5.736 1.00 89.50 79 PHE A C 1
ATOM 668 O O . PHE A 1 79 ? -10.685 9.691 5.716 1.00 89.50 79 PHE A O 1
ATOM 675 N N . GLY A 1 80 ? -9.640 11.456 6.659 1.00 90.50 80 GLY A N 1
ATOM 676 C CA . GLY A 1 80 ? -10.600 11.666 7.731 1.00 90.50 80 GLY A CA 1
ATOM 677 C C . GLY A 1 80 ? -10.783 10.418 8.587 1.00 90.50 80 GLY A C 1
ATOM 678 O O . GLY A 1 80 ? -9.826 9.739 8.963 1.00 90.50 80 GLY A O 1
ATOM 679 N N . SER A 1 81 ? -12.039 10.106 8.883 1.00 86.75 81 SER A N 1
ATOM 680 C CA . SER A 1 81 ? -12.413 8.943 9.679 1.00 86.75 81 SER A CA 1
ATOM 681 C C . SER A 1 81 ? -12.413 7.633 8.881 1.00 86.75 81 SER A C 1
ATOM 683 O O . SER A 1 81 ? -12.560 7.595 7.652 1.00 86.75 81 SER A O 1
ATOM 685 N N . ALA A 1 82 ? -12.365 6.511 9.605 1.00 83.62 82 ALA A N 1
ATOM 686 C CA . ALA A 1 82 ? -12.545 5.178 9.031 1.00 83.62 82 ALA A CA 1
ATOM 687 C C . ALA A 1 82 ? -13.858 5.037 8.237 1.00 83.62 82 ALA A C 1
ATOM 689 O O . ALA A 1 82 ? -13.897 4.357 7.209 1.00 83.62 82 ALA A O 1
ATOM 690 N N . ALA A 1 83 ? -14.932 5.705 8.672 1.00 82.31 83 ALA A N 1
ATOM 691 C CA . ALA A 1 83 ? -16.225 5.669 7.994 1.00 82.31 83 ALA A CA 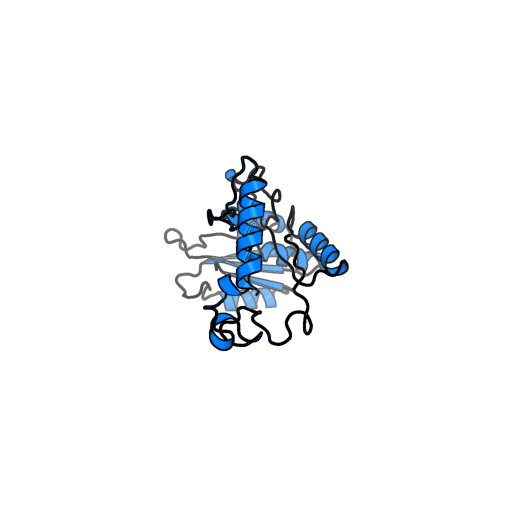1
ATOM 692 C C . ALA A 1 83 ? -16.179 6.357 6.618 1.00 82.31 83 ALA A C 1
ATOM 694 O O . ALA A 1 83 ? -16.662 5.792 5.631 1.00 82.31 83 ALA A O 1
ATOM 695 N N . GLU A 1 84 ? -15.562 7.536 6.537 1.00 87.12 84 GLU A N 1
ATOM 696 C CA . GLU A 1 84 ? -15.392 8.292 5.290 1.00 87.12 84 GLU A CA 1
ATOM 697 C C . GLU A 1 84 ? -14.483 7.548 4.311 1.00 87.12 84 GLU A C 1
ATOM 699 O O . GLU A 1 84 ? -14.833 7.346 3.142 1.00 87.12 84 GLU A O 1
ATOM 704 N N . THR A 1 85 ? -13.359 7.035 4.811 1.00 86.69 85 THR A N 1
ATOM 705 C CA . THR A 1 85 ? -12.438 6.209 4.025 1.00 86.69 85 THR A CA 1
ATOM 706 C C . THR A 1 85 ? -13.116 4.931 3.514 1.00 86.69 85 THR A C 1
ATOM 708 O O . THR A 1 85 ? -12.979 4.574 2.342 1.00 86.69 85 THR A O 1
ATOM 711 N N . ASN A 1 86 ? -13.942 4.267 4.326 1.00 88.31 86 ASN A N 1
ATOM 712 C CA . ASN A 1 86 ? -14.718 3.102 3.891 1.00 88.31 86 ASN A CA 1
ATOM 713 C C . ASN A 1 86 ? -15.765 3.456 2.821 1.00 88.31 86 ASN A C 1
ATOM 715 O O . ASN A 1 86 ? -15.945 2.712 1.852 1.00 88.31 86 ASN A O 1
ATOM 719 N N . ALA A 1 87 ? -16.447 4.599 2.950 1.00 92.19 87 ALA A N 1
ATOM 720 C CA . ALA A 1 87 ? -17.354 5.085 1.912 1.00 92.19 87 ALA A CA 1
ATOM 721 C C . ALA A 1 87 ? -16.604 5.307 0.587 1.00 92.19 87 ALA A C 1
ATOM 723 O O . ALA A 1 87 ? -17.083 4.892 -0.476 1.00 92.19 87 ALA A O 1
ATOM 724 N N . ARG A 1 88 ? -15.384 5.858 0.653 1.00 92.62 88 ARG A N 1
ATOM 725 C CA . ARG A 1 88 ? -14.499 6.006 -0.506 1.00 92.62 88 ARG A CA 1
ATOM 726 C C . ARG A 1 88 ? -14.088 4.662 -1.102 1.00 92.62 88 ARG A C 1
ATOM 728 O O . ARG A 1 88 ? -14.143 4.521 -2.321 1.00 92.62 88 ARG A O 1
ATOM 735 N N . TYR A 1 89 ? -13.740 3.662 -0.295 1.00 91.19 89 TYR A N 1
ATOM 736 C CA . TYR A 1 89 ? -13.428 2.323 -0.807 1.00 91.19 89 TYR A CA 1
ATOM 737 C C . TYR A 1 89 ? -14.605 1.694 -1.536 1.00 91.19 89 TYR A C 1
ATOM 739 O O . TYR A 1 89 ? -14.440 1.201 -2.649 1.00 91.19 89 TYR A O 1
ATOM 747 N N . LYS A 1 90 ? -15.811 1.767 -0.967 1.00 92.50 90 LYS A N 1
ATOM 748 C CA . LYS A 1 90 ? -17.019 1.265 -1.634 1.00 92.50 90 LYS A CA 1
ATOM 749 C C . LYS A 1 90 ? -17.269 1.980 -2.959 1.00 92.50 90 LYS A C 1
ATOM 751 O O . LYS A 1 90 ? -17.659 1.333 -3.928 1.00 92.50 90 LYS A O 1
ATOM 756 N N . PHE A 1 91 ? -17.035 3.291 -3.018 1.00 96.06 91 PHE A N 1
ATOM 757 C CA . PHE A 1 91 ? -17.096 4.043 -4.269 1.00 96.06 91 PHE A CA 1
ATOM 758 C C . PHE A 1 91 ? -16.071 3.523 -5.287 1.00 96.06 91 PHE A C 1
ATOM 760 O O . PHE A 1 91 ? -16.445 3.196 -6.407 1.00 96.06 91 PHE A O 1
ATOM 767 N N . LEU A 1 92 ? -14.804 3.388 -4.896 1.00 92.62 92 LEU A N 1
ATOM 768 C CA . LEU A 1 92 ? -13.728 2.943 -5.782 1.00 92.62 92 LEU A CA 1
ATOM 769 C C . LEU A 1 92 ? -13.942 1.516 -6.306 1.00 92.62 92 LEU A C 1
ATOM 771 O O . LEU A 1 92 ? -13.771 1.266 -7.497 1.00 92.62 92 LEU A O 1
ATOM 775 N N . LEU A 1 93 ? -14.386 0.597 -5.444 1.00 90.69 93 LEU A N 1
ATOM 776 C CA . LEU A 1 93 ? -14.759 -0.766 -5.834 1.00 90.69 93 LEU A CA 1
ATOM 777 C C . LEU A 1 93 ? -15.884 -0.754 -6.878 1.00 90.69 93 LEU A C 1
ATOM 779 O O . LEU A 1 93 ? -15.798 -1.457 -7.882 1.00 90.69 93 LEU A O 1
ATOM 783 N N . LYS A 1 94 ? -16.906 0.098 -6.699 1.00 95.69 94 LYS A N 1
ATOM 784 C CA . LYS A 1 94 ? -17.975 0.285 -7.698 1.00 95.69 94 LYS A CA 1
ATOM 785 C C . LYS A 1 94 ? -17.464 0.850 -9.028 1.00 95.69 94 LYS A C 1
ATOM 787 O O . LYS A 1 94 ? -18.082 0.586 -10.051 1.00 95.69 94 LYS A O 1
ATOM 792 N N . GLN A 1 95 ? -16.363 1.605 -9.026 1.00 97.19 95 GLN A N 1
ATOM 793 C CA . GLN A 1 95 ? -15.715 2.124 -10.239 1.00 97.19 95 GLN A CA 1
ATOM 794 C C . GLN A 1 95 ? -14.733 1.127 -10.887 1.00 97.19 95 GLN A C 1
ATOM 796 O O . GLN A 1 95 ? -14.037 1.485 -11.832 1.00 97.19 95 GLN A O 1
ATOM 801 N N . GLY A 1 96 ? -14.663 -0.120 -10.405 1.00 90.81 96 GLY A N 1
ATOM 802 C CA . GLY A 1 96 ? -13.837 -1.172 -11.008 1.00 90.81 96 GLY A CA 1
ATOM 803 C C . GLY A 1 96 ? -12.444 -1.340 -10.394 1.00 90.81 96 GLY A C 1
ATOM 804 O O . GLY A 1 96 ? -11.624 -2.079 -10.941 1.00 90.81 96 GLY A O 1
ATOM 805 N N . GLN A 1 97 ? -12.158 -0.703 -9.253 1.00 89.19 97 GLN A N 1
ATOM 806 C CA . GLN A 1 97 ? -10.948 -1.000 -8.481 1.00 89.19 97 GLN A CA 1
ATOM 807 C C . GLN A 1 97 ? -10.962 -2.461 -8.001 1.00 89.19 97 GLN A C 1
ATOM 809 O O . GLN A 1 97 ? -11.955 -2.929 -7.452 1.00 89.19 97 GLN A O 1
ATOM 814 N N . GLY A 1 98 ? -9.842 -3.172 -8.180 1.00 80.06 98 GLY A N 1
ATOM 815 C CA . GLY A 1 98 ? -9.718 -4.600 -7.851 1.00 80.06 98 GLY A CA 1
ATOM 816 C C . GLY A 1 98 ? -8.950 -4.901 -6.561 1.00 80.06 98 GLY A C 1
ATOM 817 O O . GLY A 1 98 ? -8.924 -6.047 -6.118 1.00 80.06 98 GLY A O 1
ATOM 818 N N . GLY A 1 99 ? -8.305 -3.902 -5.955 1.00 82.69 99 GLY A N 1
ATOM 819 C CA . GLY A 1 99 ? -7.602 -4.055 -4.679 1.00 82.69 99 GLY A CA 1
ATOM 820 C C . GLY A 1 99 ? -7.582 -2.759 -3.882 1.00 82.69 99 GLY A C 1
ATOM 821 O O . GLY A 1 99 ? -7.479 -1.690 -4.469 1.00 82.69 99 GLY A O 1
ATOM 822 N N . LEU A 1 100 ? -7.674 -2.837 -2.554 1.00 78.50 100 LEU A N 1
ATOM 823 C CA . LEU A 1 100 ? -7.650 -1.676 -1.654 1.00 78.50 100 LEU A CA 1
ATOM 824 C C . LEU A 1 100 ? -6.217 -1.331 -1.226 1.00 78.50 100 LEU A C 1
ATOM 826 O O . LEU A 1 100 ? -5.397 -2.227 -1.043 1.00 78.50 100 LEU A O 1
ATOM 830 N N . SER A 1 101 ? -5.904 -0.048 -1.073 1.00 81.00 101 SER A N 1
ATOM 831 C CA . SER A 1 101 ? -4.625 0.421 -0.530 1.00 81.00 101 SER A CA 1
ATOM 832 C C . SER A 1 101 ? -4.883 1.618 0.370 1.00 81.00 101 SER A C 1
ATOM 834 O O . SER A 1 101 ? -5.529 2.569 -0.071 1.00 81.00 101 SER A O 1
ATOM 836 N N . VAL A 1 102 ? -4.430 1.527 1.619 1.00 84.25 102 VAL A N 1
ATOM 837 C CA . VAL A 1 102 ? -4.822 2.426 2.710 1.00 84.25 102 VAL A CA 1
ATOM 838 C C . VAL A 1 102 ? -3.727 3.449 2.969 1.00 84.25 102 VAL A C 1
ATOM 840 O O . VAL A 1 102 ? -2.592 3.064 3.236 1.00 84.25 102 VAL A O 1
ATOM 843 N N . ALA A 1 103 ? -4.080 4.732 2.922 1.00 88.06 103 ALA A N 1
ATOM 844 C CA . ALA A 1 103 ? -3.239 5.818 3.417 1.00 88.06 103 ALA A CA 1
ATOM 845 C C . ALA A 1 103 ? -3.604 6.124 4.873 1.00 88.06 103 ALA A C 1
ATOM 847 O O . ALA A 1 103 ? -4.768 6.410 5.148 1.00 88.06 103 ALA A O 1
ATOM 848 N N . PHE A 1 104 ? -2.633 6.078 5.782 1.00 88.12 104 PHE A N 1
ATOM 849 C CA . PHE A 1 104 ? -2.802 6.455 7.189 1.00 88.12 104 PHE A CA 1
ATOM 850 C C . PHE A 1 104 ? -2.339 7.890 7.421 1.00 88.12 104 PHE A C 1
ATOM 852 O O . PHE A 1 104 ? -1.492 8.396 6.682 1.00 88.12 104 PHE A O 1
ATOM 859 N N . ASP A 1 105 ? -2.934 8.559 8.404 1.00 91.38 105 ASP A N 1
ATOM 860 C CA . ASP A 1 105 ? -2.498 9.895 8.793 1.00 91.38 105 ASP A CA 1
ATOM 861 C C . ASP A 1 105 ? -1.155 9.873 9.542 1.00 91.38 105 ASP A C 1
ATOM 863 O O . ASP A 1 105 ? -0.617 8.820 9.895 1.00 91.38 105 ASP A O 1
ATOM 867 N N . MET A 1 106 ? -0.577 11.055 9.755 1.00 90.56 106 MET A N 1
ATOM 868 C CA . MET A 1 106 ? 0.725 11.171 10.410 1.00 90.56 106 MET A CA 1
ATOM 869 C C . MET A 1 106 ? 0.720 10.652 11.857 1.00 90.56 106 MET A C 1
ATOM 871 O O . MET A 1 106 ? 1.649 9.915 12.184 1.00 90.56 106 MET A O 1
ATOM 875 N N . PRO A 1 107 ? -0.277 10.956 12.713 1.00 89.00 107 PRO A N 1
ATOM 876 C CA . PRO A 1 107 ? -0.369 10.375 14.052 1.00 89.00 107 PRO A CA 1
ATOM 877 C C . PRO A 1 107 ? -0.296 8.848 14.045 1.00 89.00 107 PRO A C 1
ATOM 879 O O . PRO A 1 107 ? 0.611 8.284 14.661 1.00 89.00 107 PRO A O 1
ATOM 882 N N . THR A 1 108 ? -1.144 8.193 13.245 1.00 83.31 108 THR A N 1
ATOM 883 C CA . THR A 1 108 ? -1.176 6.729 13.130 1.00 83.31 108 THR A CA 1
ATOM 884 C C . THR A 1 108 ? 0.176 6.189 12.654 1.00 83.31 108 THR A C 1
ATOM 886 O O . THR A 1 108 ? 0.713 5.247 13.235 1.00 83.31 108 THR A O 1
ATOM 889 N N . LEU A 1 109 ? 0.781 6.808 11.629 1.00 80.31 109 LEU A N 1
ATOM 890 C CA . LEU A 1 109 ? 2.099 6.406 11.115 1.00 80.31 109 LEU A CA 1
ATOM 891 C C . LEU A 1 109 ? 3.225 6.581 12.142 1.00 80.31 109 LEU A C 1
ATOM 893 O O . LEU A 1 109 ? 4.207 5.841 12.111 1.00 80.31 109 LEU A O 1
ATOM 897 N N . MET A 1 110 ? 3.100 7.562 13.034 1.00 87.06 110 MET A N 1
ATOM 898 C CA . MET A 1 110 ? 4.069 7.855 14.089 1.00 87.06 110 MET A CA 1
ATOM 899 C C . MET A 1 110 ? 3.759 7.121 15.406 1.00 87.06 110 MET A C 1
ATOM 901 O O . MET A 1 110 ? 4.445 7.365 16.401 1.00 87.06 110 MET A O 1
ATOM 905 N N . GLY A 1 111 ? 2.753 6.238 15.425 1.00 81.31 111 GLY A N 1
ATOM 906 C CA . GLY A 1 111 ? 2.345 5.478 16.610 1.00 81.31 111 GLY A CA 1
ATOM 907 C C . GLY A 1 111 ? 1.764 6.354 17.721 1.00 81.31 111 GLY A C 1
ATOM 908 O O . GLY A 1 111 ? 2.004 6.088 18.898 1.00 81.31 111 GLY A O 1
ATOM 909 N N . ARG A 1 112 ? 1.075 7.436 17.351 1.00 82.94 112 ARG A N 1
ATOM 910 C CA . ARG A 1 112 ? 0.409 8.360 18.272 1.00 82.94 112 ARG A CA 1
ATOM 911 C C . ARG A 1 112 ? -1.092 8.287 18.098 1.00 82.94 112 ARG A C 1
ATOM 913 O O . ARG A 1 112 ? -1.581 8.224 16.974 1.00 82.94 112 ARG A O 1
ATOM 920 N N . ASP A 1 113 ? -1.785 8.389 19.220 1.00 84.62 113 ASP A N 1
ATOM 921 C CA . ASP A 1 113 ? -3.232 8.511 19.230 1.00 84.62 113 ASP A CA 1
ATOM 922 C C . ASP A 1 113 ? -3.648 9.900 18.751 1.00 84.62 113 ASP A C 1
ATOM 924 O O . ASP A 1 113 ? -2.895 10.882 18.840 1.00 84.62 113 ASP A O 1
ATOM 928 N N . SER A 1 114 ? -4.876 9.985 18.260 1.00 84.75 114 SER A N 1
ATOM 929 C CA . SER A 1 114 ? -5.471 11.226 17.771 1.00 84.75 114 SER A CA 1
ATOM 930 C C . SER A 1 114 ? -5.591 12.323 18.841 1.00 84.75 114 SER A C 1
ATOM 932 O O . SER A 1 114 ? -5.689 13.497 18.487 1.00 84.75 114 SER A O 1
ATOM 934 N N . ASP A 1 115 ? -5.570 11.978 20.133 1.00 86.50 115 ASP A N 1
ATOM 935 C CA . ASP A 1 115 ? -5.632 12.921 21.260 1.00 86.50 115 ASP A CA 1
ATOM 936 C C . ASP A 1 115 ? -4.257 13.297 21.852 1.00 86.50 115 ASP A C 1
ATOM 938 O O . ASP A 1 115 ? -4.187 14.124 22.767 1.00 86.50 115 ASP A O 1
ATOM 942 N N . ASP A 1 116 ? -3.152 12.760 21.318 1.00 83.38 116 ASP A N 1
ATOM 943 C CA . ASP A 1 116 ? -1.807 13.210 21.684 1.00 83.38 116 ASP A CA 1
ATOM 944 C C . ASP A 1 116 ? -1.648 14.694 21.291 1.00 83.38 116 ASP A C 1
ATOM 946 O O . ASP A 1 116 ? -1.942 15.060 20.150 1.00 83.38 116 ASP A O 1
ATOM 950 N N . PRO A 1 117 ? -1.142 15.578 22.175 1.00 91.62 117 PRO A N 1
ATOM 951 C CA . PRO A 1 117 ? -0.931 16.989 21.845 1.00 91.62 117 PRO A CA 1
ATOM 952 C C . PRO A 1 117 ? -0.082 17.230 20.586 1.00 91.62 117 PRO A C 1
ATOM 954 O O . PRO A 1 117 ? -0.183 18.281 19.961 1.00 91.62 117 PRO A O 1
ATOM 957 N N . ARG A 1 118 ? 0.772 16.275 20.195 1.00 90.19 118 ARG A N 1
ATOM 958 C CA . ARG A 1 118 ? 1.573 16.340 18.961 1.00 90.19 118 ARG A CA 1
ATOM 959 C C . ARG A 1 118 ? 0.806 15.927 17.705 1.00 90.19 118 ARG A C 1
ATOM 961 O O . ARG A 1 118 ? 1.333 16.111 16.612 1.00 90.19 118 ARG A O 1
ATOM 968 N N . SER A 1 119 ? -0.382 15.354 17.859 1.00 92.38 119 SER A N 1
ATOM 969 C CA . SER A 1 119 ? -1.276 14.962 16.769 1.00 92.38 119 SER A CA 1
ATOM 970 C C . SER A 1 119 ? -2.193 16.105 16.325 1.00 92.38 119 SER A C 1
ATOM 972 O O . SER A 1 119 ? -2.796 16.022 15.253 1.00 92.38 119 SER A O 1
ATOM 974 N N . GLU A 1 120 ? -2.298 17.181 17.116 1.00 93.56 120 GLU A N 1
ATOM 975 C CA . GLU A 1 120 ? -3.162 18.324 16.819 1.00 93.56 120 GLU A CA 1
ATOM 976 C C . GLU A 1 120 ? -2.888 18.890 15.414 1.00 93.56 120 GLU A C 1
ATOM 978 O O . GLU A 1 120 ? -1.764 19.240 15.061 1.00 93.56 120 GLU A O 1
ATOM 983 N N . GLY A 1 121 ? -3.940 18.964 14.593 1.00 93.88 121 GLY A N 1
ATOM 984 C CA . GLY A 1 121 ? -3.875 19.456 13.212 1.00 93.88 121 GLY A CA 1
ATOM 985 C C . GLY A 1 121 ? -3.518 18.411 12.148 1.00 93.88 121 GLY A C 1
ATOM 986 O O . GLY A 1 121 ? -3.742 18.672 10.964 1.00 93.88 121 GLY A O 1
ATOM 987 N N . GLU A 1 122 ? -3.043 17.226 12.539 1.00 94.69 122 GLU A N 1
ATOM 988 C CA . GLU A 1 122 ? -2.604 16.171 11.611 1.00 94.69 122 GLU A CA 1
ATOM 989 C C . GLU A 1 122 ? -3.581 14.984 11.517 1.00 94.69 122 GLU A C 1
ATOM 991 O O . GLU A 1 122 ? -3.564 14.244 10.526 1.00 94.69 122 GLU A O 1
ATOM 996 N N . VAL A 1 123 ? -4.466 14.830 12.510 1.00 93.81 123 VAL A N 1
ATOM 997 C CA . VAL A 1 123 ? -5.475 13.759 12.568 1.00 93.81 123 VAL A CA 1
ATOM 998 C C . VAL A 1 123 ? -6.370 13.772 11.327 1.00 93.81 123 VAL A C 1
ATOM 1000 O O . VAL A 1 123 ? -7.036 14.763 11.019 1.00 93.81 123 VAL A O 1
ATOM 1003 N N . GLY A 1 124 ? -6.398 12.655 10.603 1.00 89.19 124 GLY A N 1
ATOM 1004 C CA . GLY A 1 124 ? -7.238 12.446 9.426 1.00 89.19 124 GLY A CA 1
ATOM 1005 C C . GLY A 1 124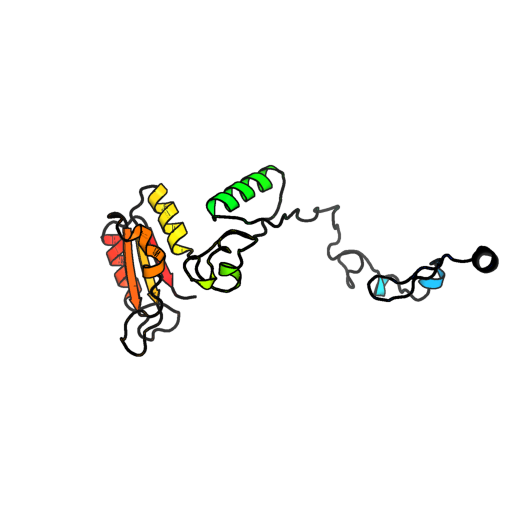 ? -6.872 13.302 8.202 1.00 89.19 124 GLY A C 1
ATOM 1006 O O . GLY A 1 124 ? -7.629 13.326 7.228 1.00 89.19 124 GLY A O 1
ATOM 1007 N N . ARG A 1 125 ? -5.757 14.048 8.222 1.00 89.31 125 ARG A N 1
ATOM 1008 C CA . ARG A 1 125 ? -5.468 15.067 7.196 1.00 89.31 125 ARG A CA 1
ATOM 1009 C C . ARG A 1 125 ? -4.836 14.498 5.928 1.00 89.31 125 ARG A C 1
ATOM 1011 O O . ARG A 1 125 ? -5.314 14.771 4.829 1.00 89.31 125 ARG A O 1
ATOM 1018 N N . CYS A 1 126 ? -3.787 13.698 6.085 1.00 90.56 126 CYS A N 1
ATOM 1019 C CA . CYS A 1 126 ? -3.055 13.066 4.977 1.00 90.56 126 CYS A CA 1
ATOM 1020 C C . CYS A 1 126 ? -3.395 11.575 4.798 1.00 90.56 126 CYS A C 1
ATOM 1022 O O . CYS A 1 126 ? -2.794 10.895 3.969 1.00 90.56 126 CYS A O 1
ATOM 1024 N N . GLY A 1 127 ? -4.354 11.070 5.571 1.00 90.12 127 GLY A N 1
ATOM 1025 C CA . GLY A 1 127 ? -4.753 9.672 5.582 1.00 90.12 127 GLY A CA 1
ATOM 1026 C C . GLY A 1 127 ? -5.900 9.436 6.554 1.00 90.12 127 GLY A C 1
ATOM 1027 O O . GLY A 1 127 ? -6.449 10.383 7.112 1.00 90.12 127 GLY A O 1
ATOM 1028 N N . VAL A 1 128 ? -6.295 8.180 6.727 1.00 89.88 128 VAL A N 1
ATOM 1029 C CA . VAL A 1 128 ? -7.309 7.793 7.709 1.00 89.88 128 VAL A CA 1
ATOM 1030 C C . VAL A 1 128 ? -6.709 7.778 9.116 1.00 89.88 128 VAL A C 1
ATOM 1032 O O . VAL A 1 128 ? -5.642 7.195 9.314 1.00 89.88 128 VAL A O 1
ATOM 1035 N N . ALA A 1 129 ? -7.404 8.384 10.078 1.00 88.19 129 ALA A N 1
ATOM 1036 C CA . ALA A 1 129 ? -7.066 8.282 11.497 1.00 88.19 129 ALA A CA 1
ATOM 1037 C C . ALA A 1 129 ? -7.477 6.908 12.044 1.00 88.19 129 ALA A C 1
ATOM 1039 O O . ALA A 1 129 ? -8.609 6.464 11.810 1.00 88.19 129 ALA A O 1
ATOM 1040 N N . THR A 1 130 ? -6.565 6.211 12.729 1.00 83.25 130 THR A N 1
ATOM 1041 C CA . THR A 1 130 ? -6.829 4.888 13.317 1.00 83.25 130 THR A CA 1
ATOM 1042 C C . THR A 1 130 ? -6.173 4.753 14.691 1.00 83.25 130 THR A C 1
ATOM 1044 O O . THR A 1 130 ? -4.964 4.579 14.769 1.00 83.25 130 THR A O 1
ATOM 1047 N N . ASP A 1 131 ? -6.988 4.743 15.752 1.00 79.25 131 ASP A N 1
ATOM 1048 C CA . ASP A 1 131 ? -6.499 4.648 17.139 1.00 79.25 131 ASP A CA 1
ATOM 1049 C C . ASP A 1 131 ? -6.732 3.259 17.776 1.00 79.25 131 ASP A C 1
ATOM 1051 O O . ASP A 1 131 ? -5.830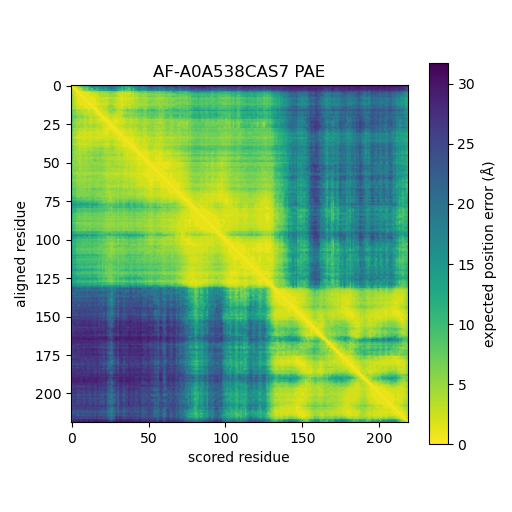 2.699 18.394 1.00 79.25 131 ASP A O 1
ATOM 1055 N N . SER A 1 132 ? -7.932 2.667 17.627 1.00 75.56 132 SER A N 1
ATOM 1056 C CA . SER A 1 132 ? -8.280 1.361 18.226 1.00 75.56 132 SER A CA 1
ATOM 1057 C C . SER A 1 132 ? -9.241 0.525 17.370 1.00 75.56 132 SER A C 1
ATOM 1059 O O . SER A 1 132 ? -10.294 0.988 16.918 1.00 75.56 132 SER A O 1
ATOM 1061 N N . LEU A 1 133 ? -8.906 -0.761 17.193 1.00 75.62 133 LEU A N 1
ATOM 1062 C CA . LEU A 1 133 ? -9.777 -1.753 16.552 1.00 75.62 133 LEU A CA 1
ATOM 1063 C C . LEU A 1 133 ? -10.965 -2.130 17.447 1.00 75.62 133 LEU A C 1
ATOM 1065 O O . LEU A 1 133 ? -12.092 -2.242 16.951 1.00 75.62 133 LEU A O 1
ATOM 1069 N N . ALA A 1 134 ? -10.730 -2.329 18.747 1.00 78.69 134 ALA A N 1
ATOM 1070 C CA . ALA A 1 134 ? -11.781 -2.696 19.690 1.00 78.69 134 ALA A CA 1
ATOM 1071 C C . ALA A 1 134 ? -12.883 -1.636 19.745 1.00 78.69 134 ALA A C 1
ATOM 1073 O O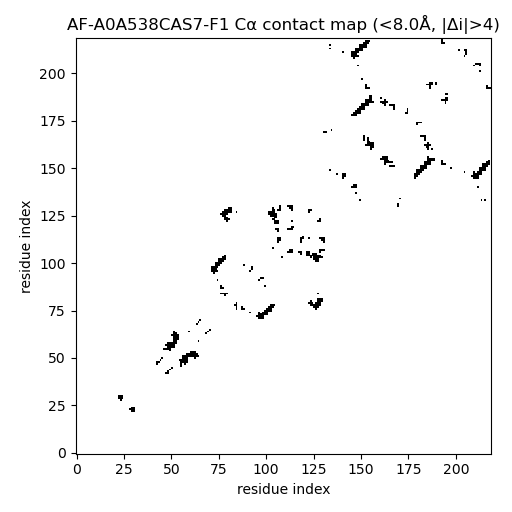 . ALA A 1 134 ? -14.067 -1.981 19.756 1.00 78.69 134 ALA A O 1
ATOM 1074 N N . GLU A 1 135 ? -12.516 -0.355 19.666 1.00 76.25 135 GLU A N 1
ATOM 1075 C CA . GLU A 1 135 ? -13.489 0.731 19.605 1.00 76.25 135 GLU A CA 1
ATOM 1076 C C . GLU A 1 135 ? -14.381 0.640 18.352 1.00 76.25 135 GLU A C 1
ATOM 1078 O O . GLU A 1 135 ? -15.605 0.761 18.443 1.00 76.25 135 GLU A O 1
ATOM 1083 N N . GLN A 1 136 ? -13.810 0.359 17.175 1.00 77.94 136 GLN A N 1
ATOM 1084 C CA . GLN A 1 136 ? -14.593 0.211 15.940 1.00 77.94 136 GLN A CA 1
ATOM 1085 C C . GLN A 1 136 ? -15.523 -1.012 15.965 1.00 77.94 136 GLN A C 1
ATOM 1087 O O . GLN A 1 136 ? -16.668 -0.940 15.495 1.00 77.94 136 GLN A O 1
ATOM 1092 N N . LEU A 1 137 ? -15.068 -2.133 16.533 1.00 83.88 137 LEU A N 1
ATOM 1093 C CA . LEU A 1 137 ? -15.897 -3.328 16.720 1.00 83.88 137 LEU A CA 1
ATOM 1094 C C . LEU A 1 137 ? -17.063 -3.053 17.672 1.00 83.88 137 LEU A C 1
ATOM 1096 O O . LEU A 1 137 ? -18.207 -3.393 17.359 1.00 83.88 137 LEU A O 1
ATOM 1100 N N . LEU A 1 138 ? -16.788 -2.373 18.785 1.00 85.25 138 LEU A N 1
ATOM 1101 C CA . LEU A 1 138 ? -17.796 -1.955 19.749 1.00 85.25 138 LEU A CA 1
ATOM 1102 C C . LEU A 1 138 ? -18.838 -1.045 19.085 1.00 85.25 138 LEU A C 1
ATOM 1104 O O . LEU A 1 138 ? -20.033 -1.332 19.173 1.00 85.25 138 LEU A O 1
ATOM 1108 N N . ARG A 1 139 ? -18.414 -0.009 18.345 1.00 82.12 139 ARG A N 1
ATOM 1109 C CA . ARG A 1 139 ? -19.322 0.889 17.602 1.00 82.12 139 ARG A CA 1
ATOM 1110 C C . ARG A 1 139 ? -20.224 0.122 16.637 1.00 82.12 139 ARG A C 1
ATOM 1112 O O . ARG A 1 139 ? -21.427 0.373 16.578 1.00 82.12 139 ARG A O 1
ATOM 1119 N N . THR A 1 140 ? -19.661 -0.839 15.908 1.00 84.94 140 THR A N 1
ATOM 1120 C CA . THR A 1 140 ? -20.411 -1.657 14.943 1.00 84.94 140 THR A CA 1
ATOM 1121 C C . THR A 1 140 ? -21.449 -2.549 15.625 1.00 84.94 140 THR A C 1
ATOM 1123 O O . THR A 1 140 ? -22.571 -2.667 15.135 1.00 84.94 140 THR A O 1
ATOM 1126 N N . ALA A 1 141 ? -21.095 -3.167 16.752 1.00 89.31 141 ALA A N 1
ATOM 1127 C CA . ALA A 1 141 ? -22.008 -3.999 17.530 1.00 89.31 141 ALA A CA 1
ATOM 1128 C C . ALA A 1 141 ? -23.132 -3.164 18.166 1.00 89.31 141 ALA A C 1
ATOM 1130 O O . ALA A 1 141 ? -24.305 -3.524 18.060 1.00 89.31 141 ALA A O 1
ATOM 1131 N N . ARG A 1 142 ? -22.811 -1.988 18.724 1.00 91.00 142 ARG A N 1
ATOM 1132 C CA . ARG A 1 142 ? -23.822 -1.064 19.264 1.00 91.00 142 ARG A CA 1
ATOM 1133 C C . ARG A 1 142 ? -24.759 -0.511 18.194 1.00 91.00 142 ARG A C 1
ATOM 1135 O O . ARG A 1 142 ? -25.946 -0.377 18.458 1.00 91.00 142 ARG A O 1
ATOM 1142 N N . ALA A 1 143 ? -24.287 -0.285 16.966 1.00 89.00 143 ALA A N 1
ATOM 1143 C CA . ALA A 1 143 ? -25.152 0.085 15.839 1.00 89.00 143 ALA A CA 1
ATOM 1144 C C . ALA A 1 143 ? -26.166 -1.013 15.446 1.00 89.00 143 ALA A C 1
ATOM 1146 O O . ALA A 1 143 ? -27.124 -0.737 14.727 1.00 89.00 143 ALA A O 1
ATOM 1147 N N . ARG A 1 144 ? -25.964 -2.253 15.912 1.00 91.62 144 ARG A N 1
ATOM 1148 C CA . ARG A 1 144 ? -26.894 -3.389 15.783 1.00 91.62 144 ARG A CA 1
ATOM 1149 C C . ARG A 1 144 ? -27.677 -3.662 17.072 1.00 91.62 144 ARG A C 1
ATOM 1151 O O . ARG A 1 144 ? -28.271 -4.724 17.201 1.00 91.62 144 ARG A O 1
ATOM 1158 N N . ASP A 1 145 ? -27.624 -2.729 18.019 1.00 92.44 145 ASP A N 1
ATOM 1159 C CA . ASP A 1 145 ? -28.204 -2.813 19.360 1.00 92.44 145 ASP A CA 1
ATOM 1160 C C . ASP A 1 145 ? -27.716 -4.003 20.213 1.00 92.44 145 ASP A C 1
ATOM 1162 O O . ASP A 1 145 ? -28.341 -4.381 21.197 1.00 92.44 145 ASP A O 1
ATOM 1166 N N . GLN A 1 146 ? -26.547 -4.565 19.892 1.00 93.94 146 GLN A N 1
ATOM 1167 C CA . GLN A 1 146 ? -25.954 -5.680 20.639 1.00 93.94 146 GLN A CA 1
ATOM 1168 C C . GLN A 1 146 ? -25.272 -5.190 21.913 1.00 93.94 146 GLN A C 1
ATOM 1170 O O . GLN A 1 146 ? -24.473 -4.255 21.864 1.00 93.94 146 GLN A O 1
ATOM 1175 N N . THR A 1 147 ? -25.527 -5.808 23.057 1.00 94.38 147 THR A N 1
ATOM 1176 C CA . THR A 1 147 ? -24.785 -5.548 24.296 1.00 94.38 147 THR A CA 1
ATOM 1177 C C . THR A 1 147 ? -23.347 -6.065 24.177 1.00 94.38 147 THR A C 1
ATOM 1179 O O . THR A 1 147 ? -23.098 -7.169 23.698 1.00 94.38 147 THR A O 1
ATOM 1182 N N . VAL A 1 148 ? -22.368 -5.261 24.598 1.00 93.75 148 VAL A N 1
ATOM 1183 C CA . VAL A 1 148 ? -20.942 -5.562 24.377 1.00 93.75 148 VAL A CA 1
ATOM 1184 C C . VAL A 1 148 ? -20.201 -5.604 25.703 1.00 93.75 148 VAL A C 1
ATOM 1186 O O . VAL A 1 148 ? -20.443 -4.782 26.590 1.00 93.75 148 VAL A O 1
ATOM 1189 N N . ALA A 1 149 ? -19.273 -6.543 25.836 1.00 92.12 149 ALA A N 1
ATOM 1190 C CA . ALA A 1 149 ? -18.232 -6.485 26.842 1.00 92.12 149 ALA A CA 1
ATOM 1191 C C . ALA A 1 149 ? -16.847 -6.467 26.197 1.00 92.12 149 ALA A C 1
ATOM 1193 O O . ALA A 1 149 ? -16.592 -7.219 25.264 1.00 92.12 149 ALA A O 1
ATOM 1194 N N . VAL A 1 150 ? -15.954 -5.628 26.714 1.00 89.94 150 VAL A N 1
ATOM 1195 C CA . VAL A 1 150 ? -14.552 -5.556 26.303 1.00 89.94 150 VAL A CA 1
ATOM 1196 C C . VAL A 1 150 ? -13.668 -5.918 27.488 1.00 89.94 150 VAL A C 1
ATOM 1198 O O . VAL A 1 150 ? -13.722 -5.277 28.544 1.00 89.94 150 VAL A O 1
ATOM 1201 N N . LEU A 1 151 ? -12.856 -6.952 27.300 1.00 89.69 151 LEU A N 1
ATOM 1202 C CA . LEU A 1 151 ? -11.752 -7.314 28.174 1.00 89.69 151 LEU A CA 1
ATOM 1203 C C . LEU A 1 151 ? -10.457 -6.820 27.530 1.00 89.69 151 LEU A C 1
ATOM 1205 O O . LEU A 1 151 ? -9.955 -7.453 26.607 1.00 89.69 151 LEU A O 1
ATOM 1209 N N . ALA A 1 152 ? -9.942 -5.696 28.026 1.00 87.44 152 ALA A N 1
ATOM 1210 C CA . ALA A 1 152 ? -8.651 -5.151 27.615 1.00 87.44 152 ALA A CA 1
ATOM 1211 C C . ALA A 1 152 ? -7.552 -5.760 28.495 1.00 87.44 152 ALA A C 1
ATOM 1213 O O . ALA A 1 152 ? -7.501 -5.502 29.702 1.00 87.44 152 ALA A O 1
ATOM 1214 N N . ILE A 1 153 ? -6.723 -6.632 27.932 1.00 86.62 153 ILE A N 1
ATOM 1215 C CA . ILE A 1 153 ? -5.678 -7.355 28.653 1.00 86.62 153 ILE A CA 1
ATOM 1216 C C . ILE A 1 153 ? -4.324 -6.706 28.380 1.00 86.62 153 ILE A C 1
ATOM 1218 O O . ILE A 1 153 ? -3.766 -6.825 27.293 1.00 86.62 153 ILE A O 1
ATOM 1222 N N . ASP A 1 154 ? -3.776 -6.091 29.424 1.00 82.44 154 ASP A N 1
ATOM 1223 C CA . ASP A 1 154 ? -2.570 -5.271 29.388 1.00 82.44 154 ASP A CA 1
ATOM 1224 C C . ASP A 1 154 ? -1.376 -5.944 30.087 1.00 82.44 154 ASP A C 1
ATOM 1226 O O . ASP A 1 154 ? -1.562 -6.710 31.048 1.00 82.44 154 ASP A O 1
ATOM 1230 N N . PRO A 1 155 ? -0.124 -5.604 29.709 1.00 81.56 155 PRO A N 1
ATOM 1231 C CA . PRO A 1 155 ? 1.053 -5.916 30.498 1.00 81.56 155 PRO A CA 1
ATOM 1232 C C . PRO A 1 155 ? 0.879 -5.496 31.952 1.00 81.56 155 PRO A C 1
ATOM 1234 O O . PRO A 1 155 ? 0.212 -4.514 32.287 1.00 81.56 155 PRO A O 1
ATOM 1237 N N . THR A 1 156 ? 1.510 -6.258 32.834 1.00 84.44 156 THR A N 1
ATOM 1238 C CA . THR A 1 156 ? 1.443 -5.990 34.269 1.00 84.44 156 THR A CA 1
ATOM 1239 C C . THR A 1 156 ? 2.411 -4.882 34.622 1.00 84.44 156 THR A C 1
ATOM 1241 O O . THR A 1 156 ? 3.608 -5.006 34.367 1.00 84.44 156 THR A O 1
ATOM 1244 N N . SER A 1 157 ? 1.905 -3.822 35.246 1.00 81.88 157 SER A N 1
ATOM 1245 C CA . SER A 1 157 ? 2.755 -2.793 35.829 1.00 81.88 157 SER A CA 1
ATOM 1246 C C . SER A 1 157 ? 3.684 -3.421 36.872 1.00 81.88 157 SER A C 1
ATOM 1248 O O . SER A 1 157 ? 3.186 -4.047 37.815 1.00 81.88 157 SER A O 1
ATOM 1250 N N . PRO A 1 158 ? 5.012 -3.227 36.767 1.00 79.31 158 PRO A N 1
ATOM 1251 C CA . PRO A 1 158 ? 5.958 -3.745 37.753 1.00 79.31 158 PRO A CA 1
ATOM 1252 C C . PRO A 1 158 ? 5.837 -3.029 39.107 1.00 79.31 158 PRO A C 1
ATOM 1254 O O . PRO A 1 158 ? 6.360 -3.517 40.102 1.00 79.31 158 PRO A O 1
ATOM 1257 N N . PHE A 1 159 ? 5.137 -1.890 39.155 1.00 82.12 159 PHE A N 1
ATOM 1258 C CA . PHE A 1 159 ? 4.949 -1.094 40.367 1.00 82.12 159 PHE A CA 1
ATOM 1259 C C . PHE A 1 159 ? 3.626 -1.401 41.072 1.00 82.12 159 PHE A C 1
ATOM 1261 O O . PHE A 1 159 ? 3.599 -1.549 42.289 1.00 82.12 159 PHE A O 1
ATOM 1268 N N . THR A 1 160 ? 2.520 -1.482 40.323 1.00 81.31 160 THR A N 1
ATOM 1269 C CA . THR A 1 160 ? 1.170 -1.599 40.908 1.00 81.31 160 THR A CA 1
ATOM 1270 C C . THR A 1 160 ? 0.579 -3.002 40.805 1.00 81.31 160 THR A C 1
ATOM 1272 O O . THR A 1 160 ? -0.433 -3.282 41.444 1.00 81.31 160 THR A O 1
ATOM 1275 N N . GLY A 1 161 ? 1.145 -3.882 39.969 1.00 79.88 161 GLY A N 1
ATOM 1276 C CA . GLY A 1 161 ? 0.551 -5.183 39.641 1.00 79.88 161 GLY A CA 1
ATOM 1277 C C . GLY A 1 161 ? -0.753 -5.095 38.828 1.00 79.88 161 GLY A C 1
ATOM 1278 O O . GLY A 1 161 ? -1.384 -6.120 38.557 1.00 79.88 161 GLY A O 1
ATOM 1279 N N . GLY A 1 162 ? -1.172 -3.880 38.457 1.00 80.19 162 GLY A N 1
ATOM 1280 C CA . GLY A 1 162 ? -2.344 -3.599 37.634 1.00 80.19 162 GLY A CA 1
ATOM 1281 C C . GLY A 1 162 ? -2.037 -3.594 36.136 1.00 80.19 162 GLY A C 1
ATOM 1282 O O . GLY A 1 162 ? -0.898 -3.788 35.717 1.00 80.19 162 GLY A O 1
ATOM 1283 N N . ALA A 1 163 ? -3.079 -3.377 35.337 1.00 78.62 163 ALA A N 1
ATOM 1284 C CA . ALA A 1 163 ? -2.985 -3.198 33.892 1.00 78.62 163 ALA A CA 1
ATOM 1285 C C . ALA A 1 163 ? -2.221 -1.900 33.563 1.00 78.62 163 ALA A C 1
ATOM 1287 O O . ALA A 1 163 ? -2.533 -0.859 34.143 1.00 78.62 163 ALA A O 1
ATOM 1288 N N . LEU A 1 164 ? -1.202 -1.974 32.698 1.00 64.88 164 LEU A N 1
ATOM 1289 C CA . LEU A 1 164 ? -0.270 -0.868 32.436 1.00 64.88 164 LEU A CA 1
ATOM 1290 C C . LEU A 1 164 ? -0.720 0.086 31.317 1.00 64.88 164 LEU A C 1
ATOM 1292 O O . LEU A 1 164 ? -0.544 1.290 31.470 1.00 64.88 164 LEU A O 1
ATOM 1296 N N . LEU A 1 165 ? -1.241 -0.440 30.203 1.00 60.50 165 LEU A N 1
ATOM 1297 C CA . LEU A 1 165 ? -1.475 0.333 28.972 1.00 60.50 165 LEU A CA 1
ATOM 1298 C C . LEU A 1 165 ? -2.914 0.821 28.801 1.00 60.50 165 LEU A C 1
ATOM 1300 O O . LEU A 1 165 ? -3.127 1.825 28.132 1.00 60.50 165 LEU A O 1
ATOM 1304 N N . GLY A 1 166 ? -3.871 0.217 29.505 1.00 59.22 166 GLY A N 1
ATOM 1305 C CA . GLY A 1 166 ? -5.167 0.813 29.768 1.00 59.22 166 GLY A CA 1
ATOM 1306 C C . GLY A 1 166 ? -5.900 1.256 28.510 1.00 59.22 166 GLY A C 1
ATOM 1307 O O . GLY A 1 166 ? -6.366 2.392 28.483 1.00 59.22 166 GLY A O 1
ATOM 1308 N N . ASP A 1 167 ? -6.092 0.375 27.523 1.00 63.59 167 ASP A N 1
ATOM 1309 C CA . ASP A 1 167 ? -6.920 0.666 26.332 1.00 63.59 167 ASP A CA 1
ATOM 1310 C C . ASP A 1 167 ? -8.339 1.136 26.695 1.00 63.59 167 ASP A C 1
ATOM 1312 O O . ASP A 1 167 ? -8.996 1.862 25.951 1.00 63.59 167 ASP A O 1
ATOM 1316 N N . ARG A 1 168 ? -8.802 0.837 27.917 1.00 64.25 168 ARG A N 1
ATOM 1317 C CA . ARG A 1 168 ? -10.003 1.445 28.508 1.00 64.25 168 ARG A CA 1
ATOM 1318 C C . ARG A 1 168 ? -9.996 2.982 28.452 1.00 64.25 168 ARG A C 1
ATOM 1320 O O . ARG A 1 168 ? -11.066 3.565 28.288 1.00 64.25 168 ARG A O 1
ATOM 1327 N N . LEU A 1 169 ? -8.846 3.640 28.619 1.00 61.00 169 LEU A N 1
ATOM 1328 C CA . LEU A 1 169 ? -8.726 5.098 28.510 1.00 61.00 169 LEU A CA 1
ATOM 1329 C C . LEU A 1 169 ? -8.996 5.585 27.084 1.00 61.00 169 LEU A C 1
ATOM 1331 O O . LEU A 1 169 ? -9.530 6.675 26.931 1.00 61.00 169 LEU A O 1
ATOM 1335 N N . ARG A 1 170 ? -8.723 4.763 26.068 1.00 63.91 170 ARG A N 1
ATOM 1336 C CA . ARG A 1 170 ? -8.998 5.068 24.657 1.00 63.91 170 ARG A CA 1
ATOM 1337 C C . ARG A 1 170 ? -10.484 4.901 24.308 1.00 63.91 170 ARG A C 1
ATOM 1339 O O . ARG A 1 170 ? -10.984 5.517 23.381 1.00 63.91 170 ARG A O 1
ATOM 1346 N N . MET A 1 171 ? -11.238 4.136 25.104 1.00 70.81 171 MET A N 1
ATOM 1347 C CA . MET A 1 171 ? -12.666 3.845 24.889 1.00 70.81 171 MET A CA 1
ATOM 1348 C C . MET A 1 171 ? -13.628 4.679 25.766 1.00 70.81 171 MET A C 1
ATOM 1350 O O . MET A 1 171 ? -14.761 4.258 26.028 1.00 70.81 171 MET A O 1
ATOM 1354 N N . GLN A 1 172 ? -13.217 5.870 26.228 1.00 65.56 172 GLN A N 1
ATOM 1355 C CA . GLN A 1 172 ? -14.008 6.711 27.152 1.00 65.56 172 GLN A CA 1
ATOM 1356 C C . GLN A 1 172 ? -15.415 7.043 26.639 1.00 65.56 172 GLN A C 1
ATOM 1358 O O . GLN A 1 172 ? -16.360 7.086 27.426 1.00 65.56 172 GLN A O 1
ATOM 1363 N N . VAL A 1 173 ? -15.573 7.225 25.324 1.00 66.94 173 VAL A N 1
ATOM 1364 C CA . VAL A 1 173 ? -16.857 7.572 24.685 1.00 66.94 173 VAL A CA 1
ATOM 1365 C C . VAL A 1 173 ? -17.951 6.540 24.986 1.00 66.94 173 VAL A C 1
ATOM 1367 O O . VAL A 1 173 ? -19.122 6.897 25.083 1.00 66.94 173 VAL A O 1
ATOM 1370 N N . HIS A 1 174 ? -17.580 5.273 25.180 1.00 75.56 174 HIS A N 1
ATOM 1371 C CA . HIS A 1 174 ? -18.513 4.183 25.471 1.00 75.56 174 HIS A CA 1
ATOM 1372 C C . HIS A 1 174 ? -18.569 3.801 26.954 1.00 75.56 174 HIS A C 1
ATOM 1374 O O . HIS A 1 174 ? -19.345 2.926 27.331 1.00 75.56 174 HIS A O 1
ATOM 1380 N N . ALA A 1 175 ? -17.791 4.462 27.817 1.00 68.50 175 ALA A N 1
ATOM 1381 C CA . ALA A 1 175 ? -17.750 4.158 29.247 1.00 68.50 175 ALA A CA 1
ATOM 1382 C C . ALA A 1 175 ? -19.064 4.488 2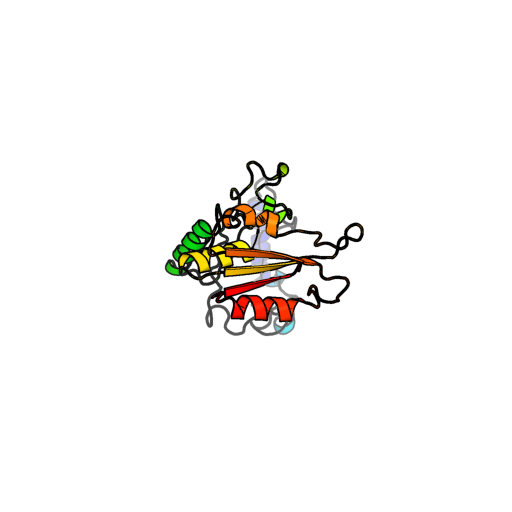9.980 1.00 68.50 175 ALA A C 1
ATOM 1384 O O . ALA A 1 175 ? -19.289 3.988 31.082 1.00 68.50 175 ALA A O 1
ATOM 1385 N N . THR A 1 176 ? -19.916 5.325 29.383 1.00 78.94 176 THR A N 1
ATOM 1386 C CA . THR A 1 176 ? -21.227 5.718 29.917 1.00 78.94 176 THR A CA 1
ATOM 1387 C C . THR A 1 176 ? -22.401 4.989 29.258 1.00 78.94 176 THR A C 1
ATOM 1389 O O . THR A 1 176 ? -23.533 5.168 29.705 1.00 78.94 176 THR A O 1
ATOM 1392 N N . ASP A 1 177 ? -22.169 4.162 28.230 1.00 87.75 177 ASP A N 1
ATOM 1393 C CA . ASP A 1 177 ? -23.227 3.364 27.597 1.00 87.75 177 ASP A CA 1
ATOM 1394 C C . ASP A 1 177 ? -23.596 2.182 28.518 1.00 87.75 177 ASP A C 1
ATOM 1396 O O . ASP A 1 177 ? -22.756 1.309 28.751 1.00 87.75 177 ASP A O 1
ATOM 1400 N N . PRO A 1 178 ? -24.839 2.098 29.036 1.00 88.25 178 PRO A N 1
ATOM 1401 C CA . PRO A 1 178 ? -25.243 1.027 29.952 1.00 88.25 178 PRO A CA 1
ATOM 1402 C C . PRO A 1 178 ? -25.215 -0.369 29.308 1.00 88.25 178 PRO A C 1
ATOM 1404 O O . PRO A 1 178 ? -25.153 -1.380 30.011 1.00 88.25 178 PRO A O 1
ATOM 1407 N N . SER A 1 179 ? -25.236 -0.448 27.976 1.00 92.19 179 SER A N 1
ATOM 1408 C CA . SER A 1 179 ? -25.152 -1.708 27.228 1.00 92.19 179 SER A CA 1
ATOM 1409 C C . SER A 1 179 ? -23.711 -2.179 27.024 1.00 92.19 179 SER A C 1
ATOM 1411 O O . SER A 1 179 ? -23.485 -3.306 26.571 1.00 92.19 179 SER A O 1
ATOM 1413 N N . VAL A 1 180 ? -22.732 -1.355 27.397 1.00 91.31 180 VAL A N 1
ATOM 1414 C CA . VAL A 1 180 ? -21.304 -1.616 27.243 1.00 91.31 180 VAL A CA 1
ATOM 1415 C C . VAL A 1 180 ? -20.667 -1.857 28.609 1.00 91.31 180 VAL A C 1
ATOM 1417 O O . VAL A 1 180 ? -20.849 -1.104 29.559 1.00 91.31 180 VAL A O 1
ATOM 1420 N N . PHE A 1 181 ? -19.874 -2.919 28.715 1.00 90.81 181 PHE A N 1
ATOM 1421 C CA . PHE A 1 181 ? -19.035 -3.177 29.881 1.00 90.81 181 PHE A CA 1
ATOM 1422 C C . PHE A 1 181 ? -17.568 -3.237 29.464 1.00 90.81 181 PHE A C 1
ATOM 1424 O O . PHE A 1 181 ? -17.203 -4.072 28.650 1.00 90.81 181 PHE A O 1
ATOM 1431 N N . ILE A 1 182 ? -16.708 -2.390 30.027 1.00 88.31 182 ILE A N 1
ATOM 1432 C CA . ILE A 1 182 ? -15.272 -2.385 29.704 1.00 88.31 182 ILE A CA 1
ATOM 1433 C C . ILE A 1 182 ? -14.478 -2.645 30.972 1.00 88.31 182 ILE A C 1
ATOM 1435 O O . ILE A 1 182 ? -14.630 -1.923 31.965 1.00 88.31 182 ILE A O 1
ATOM 1439 N N . ARG A 1 183 ? -13.586 -3.634 30.944 1.00 87.06 183 ARG A N 1
ATOM 1440 C CA . ARG A 1 183 ? -12.703 -3.928 32.071 1.00 87.06 183 ARG A CA 1
ATOM 1441 C C . ARG A 1 183 ? -11.286 -4.223 31.610 1.00 87.06 183 ARG A C 1
ATOM 1443 O O . ARG A 1 183 ? -11.072 -5.079 30.763 1.00 87.06 183 ARG A O 1
ATOM 1450 N N . SER A 1 184 ? -10.332 -3.546 32.243 1.00 86.62 184 SER A N 1
ATOM 1451 C CA . SER A 1 184 ? -8.912 -3.846 32.085 1.00 86.62 184 SER A CA 1
ATOM 1452 C C . SER A 1 184 ? -8.493 -5.008 32.987 1.00 86.62 184 SER A C 1
ATOM 1454 O O . SER A 1 184 ? -8.950 -5.118 34.133 1.00 86.62 184 SER A O 1
ATOM 1456 N N . MET A 1 185 ? -7.600 -5.860 32.490 1.00 88.50 185 MET A N 1
ATOM 1457 C CA . MET A 1 185 ? -7.002 -6.981 33.212 1.00 88.5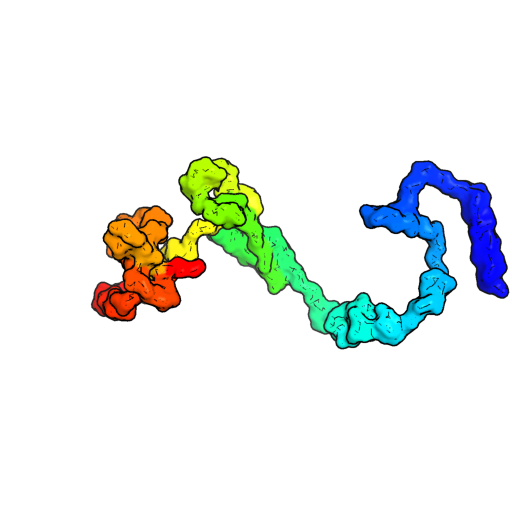0 185 MET A CA 1
ATOM 1458 C C . MET A 1 185 ? -5.489 -6.989 32.995 1.00 88.50 185 MET A C 1
ATOM 1460 O O . MET A 1 185 ? -5.017 -6.799 31.887 1.00 88.50 185 MET A O 1
ATOM 1464 N N . ALA A 1 186 ? -4.719 -7.236 34.053 1.00 86.06 186 ALA A N 1
ATOM 1465 C CA . ALA A 1 186 ? -3.276 -7.424 33.930 1.00 86.06 186 ALA A CA 1
ATOM 1466 C C . ALA A 1 186 ? -2.958 -8.875 33.545 1.00 86.06 186 ALA A C 1
ATOM 1468 O O . ALA A 1 186 ? -3.546 -9.797 34.118 1.00 86.06 186 ALA A O 1
ATOM 1469 N N . THR A 1 187 ? -1.973 -9.090 32.671 1.00 85.94 187 THR A N 1
ATOM 1470 C CA . THR A 1 187 ? -1.465 -10.434 32.318 1.00 85.94 187 THR A CA 1
ATOM 1471 C C . THR A 1 187 ? -0.916 -11.222 33.515 1.00 85.94 187 THR A C 1
ATOM 1473 O O . THR A 1 187 ? -0.865 -12.448 33.501 1.00 85.94 187 THR A O 1
ATOM 1476 N N . ARG A 1 188 ? -0.496 -10.530 34.578 1.00 85.00 188 ARG A N 1
ATOM 1477 C CA . ARG A 1 188 ? 0.165 -11.048 35.787 1.00 85.00 188 ARG A CA 1
ATOM 1478 C C . ARG A 1 188 ? 1.285 -12.043 35.476 1.00 85.00 188 ARG A C 1
ATOM 1480 O O . ARG A 1 188 ? 1.310 -13.142 36.020 1.00 85.00 188 ARG A O 1
ATOM 1487 N N . GLY A 1 189 ? 2.179 -11.662 34.563 1.00 73.31 189 GLY A N 1
ATOM 1488 C CA . GLY A 1 189 ? 3.355 -12.460 34.195 1.00 73.31 189 GLY A CA 1
ATOM 1489 C C . GLY A 1 189 ? 3.073 -13.680 33.311 1.00 73.31 189 GLY A C 1
ATOM 1490 O O . GLY A 1 189 ? 3.984 -14.471 33.081 1.00 73.31 189 GLY A O 1
ATOM 1491 N N . HIS A 1 190 ? 1.848 -13.846 32.804 1.00 76.69 190 HIS A N 1
ATOM 1492 C CA . HIS A 1 190 ? 1.527 -14.927 31.873 1.00 76.69 190 HIS A CA 1
ATOM 1493 C C . HIS A 1 190 ? 2.052 -14.620 30.466 1.00 76.69 190 HIS A C 1
ATOM 1495 O O . HIS A 1 190 ? 1.875 -13.522 29.934 1.00 76.69 190 HIS A O 1
ATOM 1501 N N . LEU A 1 191 ? 2.713 -15.616 29.872 1.00 65.06 191 LEU A N 1
ATOM 1502 C CA . LEU A 1 191 ? 3.250 -15.559 28.514 1.00 65.06 191 LEU A CA 1
ATOM 1503 C C . LEU A 1 191 ? 2.104 -15.575 27.488 1.00 65.06 191 LEU A C 1
ATOM 1505 O O . LEU A 1 191 ? 1.132 -16.308 27.656 1.00 65.06 191 LEU A O 1
ATOM 1509 N N . GLY A 1 192 ? 2.232 -14.782 26.419 1.00 67.00 192 GLY A N 1
ATOM 1510 C CA . GLY A 1 192 ? 1.250 -14.726 25.325 1.00 67.00 192 GLY A CA 1
ATOM 1511 C C . GLY A 1 192 ? 0.180 -13.635 25.441 1.00 67.00 192 GLY A C 1
ATOM 1512 O O . GLY A 1 192 ? -0.810 -13.698 24.724 1.00 67.00 192 GLY A O 1
ATOM 1513 N N . GLY A 1 193 ? 0.347 -12.650 26.331 1.00 73.56 193 GLY A N 1
ATOM 1514 C CA . GLY A 1 193 ? -0.525 -11.464 26.373 1.00 73.56 193 GLY A CA 1
ATOM 1515 C C . GLY A 1 193 ? -1.905 -11.685 27.007 1.00 73.56 193 GLY A C 1
ATOM 1516 O O . GLY A 1 193 ? -2.714 -10.768 27.028 1.00 73.56 193 GLY A O 1
ATOM 1517 N N . MET A 1 194 ? -2.167 -12.868 27.572 1.00 82.75 194 MET A N 1
ATOM 1518 C CA . MET A 1 194 ? -3.442 -13.235 28.201 1.00 82.75 194 MET A CA 1
ATOM 1519 C C . MET A 1 194 ? -3.317 -13.321 29.725 1.00 82.75 194 MET A C 1
ATOM 1521 O O . MET A 1 194 ? -2.334 -13.837 30.246 1.00 82.75 194 MET A O 1
ATOM 1525 N N . ALA A 1 195 ? -4.333 -12.869 30.460 1.00 86.00 195 ALA A N 1
ATOM 1526 C CA . ALA A 1 195 ? -4.426 -13.088 31.903 1.00 86.00 195 ALA A CA 1
ATOM 1527 C C . ALA A 1 195 ? -4.960 -14.498 32.206 1.00 86.00 195 ALA A C 1
ATOM 1529 O O . ALA A 1 195 ? -5.889 -14.951 31.540 1.00 86.00 195 ALA A O 1
ATOM 1530 N N . LEU A 1 196 ? -4.459 -15.156 33.261 1.00 86.19 196 LEU A N 1
ATOM 1531 C CA . LEU A 1 196 ? -4.940 -16.491 33.667 1.00 86.19 196 LEU A CA 1
ATOM 1532 C C . LEU A 1 196 ? -6.456 -16.545 33.876 1.00 86.19 196 LEU A C 1
ATOM 1534 O O . LEU A 1 196 ? -7.078 -17.536 33.535 1.00 86.19 196 LEU A O 1
ATOM 1538 N N . ALA A 1 197 ? -7.030 -15.468 34.418 1.00 88.38 197 ALA A N 1
ATOM 1539 C CA . ALA A 1 197 ? -8.455 -15.360 34.719 1.00 88.38 197 ALA A CA 1
ATOM 1540 C C . ALA A 1 197 ? -9.318 -14.951 33.509 1.00 88.38 197 ALA A C 1
ATOM 1542 O O . ALA A 1 197 ? -10.518 -14.714 33.662 1.00 88.38 197 ALA A O 1
ATOM 1543 N N . ALA A 1 198 ? -8.721 -14.762 32.326 1.00 89.50 198 ALA A N 1
ATOM 1544 C CA . ALA A 1 198 ? -9.451 -14.322 31.142 1.00 89.50 198 ALA A CA 1
ATOM 1545 C C . ALA A 1 198 ? -10.527 -15.332 30.695 1.00 89.50 198 ALA A C 1
ATOM 1547 O O . ALA A 1 198 ? -11.647 -14.890 30.443 1.00 89.50 198 ALA A O 1
ATOM 1548 N N . PRO A 1 199 ? -10.280 -16.660 30.649 1.00 90.62 199 PRO A N 1
ATOM 1549 C CA . PRO A 1 199 ? -11.314 -17.631 30.286 1.00 90.62 199 PRO A CA 1
ATOM 1550 C C . PRO A 1 199 ? -12.534 -17.589 31.215 1.00 90.62 199 PRO A C 1
ATOM 1552 O O . PRO A 1 199 ? -13.672 -17.637 30.747 1.00 90.62 199 PRO A O 1
ATOM 1555 N N . GLU A 1 200 ? -12.324 -17.465 32.526 1.00 92.94 200 GLU A N 1
ATOM 1556 C CA . GLU A 1 200 ? -13.404 -17.350 33.508 1.00 92.94 200 GLU A CA 1
ATOM 1557 C C . GLU A 1 200 ? -14.157 -16.028 33.353 1.00 92.94 200 GLU A C 1
ATOM 1559 O O . GLU A 1 200 ? -15.387 -16.018 33.391 1.00 92.94 200 GLU A O 1
ATOM 1564 N N . ALA A 1 201 ? -13.442 -14.923 33.129 1.00 92.12 201 ALA A N 1
ATOM 1565 C CA . ALA A 1 201 ? -14.058 -13.624 32.884 1.00 92.12 201 ALA A CA 1
ATOM 1566 C C . ALA A 1 201 ? -14.945 -13.646 31.629 1.00 92.12 201 ALA A C 1
ATOM 1568 O O . ALA A 1 201 ? -16.070 -13.153 31.679 1.00 92.12 201 ALA A O 1
ATOM 1569 N N . ILE A 1 202 ? -14.488 -14.270 30.538 1.00 92.25 202 ILE A N 1
ATOM 1570 C CA . ILE A 1 202 ? -15.275 -14.436 29.306 1.00 92.25 202 ILE A CA 1
ATOM 1571 C C . ILE A 1 202 ? -16.565 -15.208 29.596 1.00 92.25 202 ILE A C 1
ATOM 1573 O O . ILE A 1 202 ? -17.640 -14.751 29.222 1.00 92.25 202 ILE A O 1
ATOM 1577 N N . ARG A 1 203 ? -16.480 -16.335 30.318 1.00 92.62 203 ARG A N 1
ATOM 1578 C CA . ARG A 1 203 ? -17.658 -17.141 30.685 1.00 92.62 203 ARG A CA 1
ATOM 1579 C C . ARG A 1 203 ? -18.655 -16.366 31.540 1.00 92.62 203 ARG A C 1
ATOM 1581 O O . ARG A 1 203 ? -19.856 -16.520 31.360 1.00 92.62 203 ARG A O 1
ATOM 1588 N N . ILE A 1 204 ? -18.173 -15.541 32.468 1.00 94.31 204 ILE A N 1
ATOM 1589 C CA . ILE A 1 204 ? -19.039 -14.692 33.296 1.00 94.31 204 ILE A CA 1
ATOM 1590 C C . ILE A 1 204 ? -19.745 -13.642 32.435 1.00 94.31 204 ILE A C 1
ATOM 1592 O O . ILE A 1 204 ? -20.931 -13.398 32.635 1.00 94.31 204 ILE A O 1
ATOM 1596 N N . LEU A 1 205 ? -19.042 -13.023 31.486 1.00 92.75 205 LEU A N 1
ATOM 1597 C CA . LEU A 1 205 ? -19.627 -12.011 30.605 1.00 92.75 205 LEU A CA 1
ATOM 1598 C C . LEU A 1 205 ? -20.669 -12.610 29.659 1.00 92.75 205 LEU A C 1
ATOM 1600 O O . LEU A 1 205 ? -21.751 -12.040 29.524 1.00 92.75 205 LEU A O 1
ATOM 1604 N N . ASP A 1 206 ? -20.378 -13.774 29.087 1.00 90.94 206 ASP A N 1
ATOM 1605 C CA . ASP A 1 206 ? -21.326 -14.553 28.289 1.00 90.94 206 ASP A CA 1
ATOM 1606 C C . ASP A 1 206 ? -22.577 -14.907 29.114 1.00 90.94 206 ASP A C 1
ATOM 1608 O O . ASP A 1 206 ? -23.696 -14.535 28.763 1.00 90.94 206 ASP A O 1
ATOM 1612 N N . ALA A 1 207 ? -22.387 -15.477 30.310 1.00 92.69 207 ALA A N 1
ATOM 1613 C CA . ALA A 1 207 ? -23.480 -15.790 31.233 1.00 92.69 207 ALA A CA 1
ATOM 1614 C C . ALA A 1 207 ? -24.254 -14.552 31.727 1.00 92.69 207 ALA A C 1
ATOM 1616 O O . ALA A 1 207 ? -25.415 -14.669 32.117 1.00 92.69 207 ALA A O 1
ATOM 1617 N N . SER A 1 208 ? -23.639 -13.364 31.712 1.00 92.38 208 SER A N 1
ATOM 1618 C CA . SER A 1 208 ? -24.302 -12.098 32.053 1.00 92.38 208 SER A CA 1
ATOM 1619 C C . SER A 1 208 ? -25.205 -11.558 30.937 1.00 92.38 208 SER A C 1
ATOM 1621 O O . SER A 1 208 ? -25.835 -10.517 31.117 1.00 92.38 208 SER A O 1
ATOM 1623 N N . GLY A 1 209 ? -25.284 -12.264 29.804 1.00 90.69 209 GLY A N 1
ATOM 1624 C CA . GLY A 1 209 ? -26.150 -11.929 28.678 1.00 90.69 209 GLY A CA 1
ATOM 1625 C C . GLY A 1 209 ? -25.543 -10.906 27.723 1.00 90.69 209 GLY A C 1
ATOM 1626 O O . GLY A 1 209 ? -26.284 -10.132 27.127 1.00 90.69 209 GLY A O 1
ATOM 1627 N N . LYS A 1 210 ? -24.208 -10.857 27.605 1.00 90.75 210 LYS A N 1
ATOM 1628 C CA . LYS A 1 210 ? -23.537 -10.008 26.613 1.00 90.75 210 LYS A CA 1
ATOM 1629 C C . LYS A 1 210 ? -23.574 -10.676 25.244 1.00 90.75 210 LYS A C 1
ATOM 1631 O O . LYS A 1 210 ? -23.071 -11.780 25.091 1.00 90.75 210 LYS A O 1
ATOM 1636 N N . ASP A 1 211 ? -24.104 -9.975 24.248 1.00 92.12 211 ASP A N 1
ATOM 1637 C CA . ASP A 1 211 ? -24.210 -10.479 22.873 1.00 92.12 211 ASP A CA 1
ATOM 1638 C C . ASP A 1 211 ? -22.841 -10.619 22.186 1.00 92.12 211 ASP A C 1
ATOM 1640 O O . ASP A 1 211 ? -22.670 -11.435 21.279 1.00 92.12 211 ASP A O 1
ATOM 1644 N N . LEU A 1 212 ? -21.861 -9.801 22.589 1.00 92.12 212 LEU A N 1
ATOM 1645 C CA . LEU A 1 212 ? -20.493 -9.840 22.079 1.00 92.12 212 LEU A CA 1
ATOM 1646 C C . LEU A 1 212 ? -19.478 -9.614 23.204 1.00 92.12 212 LEU A C 1
ATOM 1648 O O . LEU A 1 212 ? -19.522 -8.596 23.896 1.00 92.12 212 LEU A O 1
ATOM 1652 N N . VAL A 1 213 ? -18.507 -10.521 23.323 1.00 92.44 213 VAL A N 1
ATOM 1653 C CA . VAL A 1 213 ? -17.330 -10.356 24.187 1.00 92.44 213 VAL A CA 1
ATOM 1654 C C . VAL A 1 213 ? -16.099 -10.149 23.308 1.00 92.44 213 VAL A C 1
ATOM 1656 O O . VAL A 1 213 ? -15.685 -11.049 22.581 1.00 92.44 213 VAL A O 1
ATOM 1659 N N . ILE A 1 214 ? -15.520 -8.953 23.368 1.00 89.50 214 ILE A N 1
ATOM 1660 C CA . ILE A 1 214 ? -14.271 -8.592 22.698 1.00 89.50 214 ILE A CA 1
ATOM 1661 C C . ILE A 1 214 ? -13.139 -8.798 23.697 1.00 89.50 214 ILE A C 1
ATOM 1663 O O . ILE A 1 214 ? -13.168 -8.256 24.802 1.00 89.50 214 ILE A O 1
ATOM 1667 N N . VAL A 1 215 ? -12.139 -9.574 23.298 1.00 88.38 215 VAL A N 1
ATOM 1668 C CA . VAL A 1 215 ? -10.890 -9.716 24.043 1.00 88.38 215 VAL A CA 1
ATOM 1669 C C . VAL A 1 215 ? -9.815 -9.018 23.233 1.00 88.38 215 VAL A C 1
ATOM 1671 O O . VAL A 1 215 ? -9.485 -9.455 22.133 1.00 88.38 215 VAL A O 1
ATOM 1674 N N . GLU A 1 216 ? -9.316 -7.915 23.770 1.00 82.94 216 GLU A N 1
ATOM 1675 C CA . GLU A 1 216 ? -8.198 -7.167 23.214 1.00 82.94 216 GLU A CA 1
ATOM 1676 C C . GLU A 1 216 ? -6.976 -7.481 24.070 1.00 82.94 216 GLU A C 1
ATOM 1678 O O . GLU A 1 216 ? -7.029 -7.413 25.297 1.00 82.94 216 GLU A O 1
ATOM 1683 N N . THR A 1 217 ? -5.894 -7.897 23.431 1.00 79.88 217 THR A N 1
ATOM 1684 C CA . THR A 1 217 ? -4.611 -8.155 24.084 1.00 79.88 217 THR A CA 1
ATOM 1685 C C . THR A 1 217 ? -3.590 -7.225 23.475 1.00 79.88 217 THR A C 1
ATOM 1687 O O . THR A 1 217 ? -3.633 -7.013 22.264 1.00 79.88 217 THR A O 1
ATOM 1690 N N . VAL A 1 218 ? -2.631 -6.754 24.265 1.00 62.44 218 VAL A N 1
ATOM 1691 C CA . VAL A 1 218 ? -1.533 -5.953 23.717 1.00 62.44 218 VAL A CA 1
ATOM 1692 C C . VAL A 1 218 ? -0.692 -6.817 22.775 1.00 62.44 218 VAL A C 1
ATOM 1694 O O . VAL A 1 218 ? -0.025 -7.761 23.210 1.00 62.44 218 VAL A O 1
ATOM 1697 N N . GLY A 1 219 ? -0.776 -6.488 21.487 1.00 47.62 219 GLY A N 1
ATOM 1698 C CA . GLY A 1 219 ? -0.056 -7.076 20.364 1.00 47.62 219 GLY A CA 1
ATOM 1699 C C . GLY A 1 219 ? 0.103 -6.044 19.264 1.00 47.62 219 GLY A C 1
ATOM 1700 O O . GLY A 1 219 ? -0.932 -5.469 18.866 1.00 47.62 219 GLY A O 1
#

Mean predicted aligned error: 11.81 Å